Protein 7RFQ (pdb70)

Structure (mmCIF, N/CA/C/O backbone):
data_7RFQ
#
_entry.id   7RFQ
#
_cell.length_a   94.670
_cell.length_b   64.550
_cell.length_c   42.630
_cell.angle_alpha   90.000
_cell.angle_beta   113.260
_cell.angle_gamma   90.000
#
_symmetry.space_group_name_H-M   'C 1 2 1'
#
loop_
_entity.id
_entity.type
_entity.pdbx_description
1 polymer 'BETA CELL EXPANSION FACTOR A (BEFA)'
2 non-polymer 'CITRIC ACID'
3 water water
#
loop_
_atom_site.group_PDB
_atom_site.id
_atom_site.type_symbol
_atom_site.label_atom_id
_atom_site.label_alt_id
_atom_site.label_comp_id
_atom_site.label_asym_id
_atom_site.label_entity_id
_atom_site.label_seq_id
_atom_site.pdbx_PDB_ins_code
_atom_site.Cartn_x
_atom_site.Cartn_y
_atom_site.Cartn_z
_atom_site.occupancy
_atom_site.B_iso_or_equiv
_atom_site.auth_seq_id
_atom_site.auth_comp_id
_atom_site.auth_asym_id
_atom_site.auth_atom_id
_atom_site.pdbx_PDB_model_num
ATOM 1 N N . ALA A 1 37 ? 14.729 -36.826 -10.138 1.00 47.10 36 ALA A N 1
ATOM 2 C CA . ALA A 1 37 ? 15.770 -35.939 -10.583 1.00 47.27 36 ALA A CA 1
ATOM 3 C C . ALA A 1 37 ? 15.135 -34.655 -11.111 1.00 47.38 36 ALA A C 1
ATOM 4 O O . ALA A 1 37 ? 14.055 -34.346 -10.748 1.00 47.39 36 ALA A O 1
ATOM 9 N N . VAL A 1 38 ? 15.846 -33.922 -11.962 1.00 46.64 37 VAL A N 1
ATOM 10 C CA . VAL A 1 38 ? 15.387 -32.625 -12.407 1.00 45.85 37 VAL A CA 1
ATOM 11 C C . VAL A 1 38 ? 14.154 -32.677 -13.265 1.00 45.82 37 VAL A C 1
ATOM 12 O O . VAL A 1 38 ? 13.325 -31.836 -13.107 1.00 45.56 37 VAL A O 1
ATOM 25 N N . SER A 1 39 ? 14.041 -33.666 -14.141 1.00 45.28 38 SER A N 1
ATOM 26 C CA . SER A 1 39 ? 12.869 -33.831 -14.980 1.00 44.15 38 SER A CA 1
ATOM 27 C C . SER A 1 39 ? 11.625 -33.895 -14.109 1.00 42.39 38 SER A C 1
ATOM 28 O O . SER A 1 39 ? 10.680 -33.229 -14.383 1.00 41.89 38 SER A O 1
ATOM 36 N N . GLU A 1 40 ? 11.677 -34.708 -13.053 1.00 40.09 39 GLU A N 1
ATOM 37 C CA . GLU A 1 40 ? 10.593 -34.908 -12.098 1.00 38.59 39 GLU A CA 1
ATOM 38 C C . GLU A 1 40 ? 10.313 -33.748 -11.195 1.00 33.65 39 GLU A C 1
ATOM 39 O O . GLU A 1 40 ? 9.200 -33.438 -10.975 1.00 31.79 39 GLU A O 1
ATOM 51 N N . THR A 1 41 ? 11.343 -33.116 -10.639 1.00 30.32 40 THR A N 1
ATOM 52 C CA . THR A 1 41 ? 11.132 -31.972 -9.782 1.00 27.77 40 THR A CA 1
ATOM 53 C C . THR A 1 41 ? 10.610 -30.798 -10.631 1.00 24.82 40 THR A C 1
ATOM 54 O O . THR A 1 41 ? 9.854 -30.069 -10.162 1.00 24.20 40 THR A O 1
ATOM 65 N N . SER A 1 42 ? 11.078 -30.732 -11.857 1.00 23.00 41 SER A N 1
ATOM 66 C CA . SER A 1 42 ? 10.641 -29.665 -12.747 1.00 21.50 41 SER A CA 1
ATOM 67 C C . SER A 1 42 ? 9.136 -29.770 -12.942 1.00 20.41 41 SER A C 1
ATOM 68 O O . SER A 1 42 ? 8.414 -28.779 -12.840 1.00 19.06 41 SER A O 1
ATOM 76 N N . LYS A 1 43 ? 8.668 -30.983 -13.220 1.00 22.69 42 LYS A N 1
ATOM 77 C CA . LYS A 1 43 ? 7.246 -31.225 -13.415 1.00 24.41 42 LYS A CA 1
ATOM 78 C C . LYS A 1 43 ? 6.512 -30.891 -12.124 1.00 23.48 42 LYS A C 1
ATOM 79 O O . LYS A 1 43 ? 5.356 -30.468 -12.142 1.00 26.34 42 LYS A O 1
ATOM 86 N N . GLU A 1 44 ? 7.199 -31.083 -11.002 1.00 24.59 43 GLU A N 1
ATOM 87 C CA . GLU A 1 44 ? 6.628 -30.795 -9.694 1.00 24.45 43 GLU A CA 1
ATOM 88 C C . GLU A 1 44 ? 6.453 -29.290 -9.544 1.00 22.81 43 GLU A C 1
ATOM 89 O O . GLU A 1 44 ? 5.449 -28.821 -9.009 1.00 25.06 43 GLU A O 1
ATOM 101 N N . VAL A 1 45 ? 7.438 -28.537 -10.025 1.00 18.44 44 VAL A N 1
ATOM 102 C CA . VAL A 1 45 ? 7.388 -27.080 -9.955 1.00 15.89 44 VAL A CA 1
ATOM 103 C C . VAL A 1 45 ? 6.151 -26.542 -10.668 1.00 16.54 44 VAL A C 1
ATOM 104 O O . VAL A 1 45 ? 5.417 -25.717 -10.131 1.00 19.57 44 VAL A O 1
ATOM 117 N N . TRP A 1 46 ? 5.907 -27.005 -11.878 1.00 15.27 45 TRP A N 1
ATOM 118 C CA . TRP A 1 46 ? 4.742 -26.528 -12.615 1.00 16.86 45 TRP A CA 1
ATOM 119 C C . TRP A 1 46 ? 3.470 -26.950 -11.916 1.00 20.93 45 TRP A C 1
ATOM 120 O O . TRP A 1 46 ? 2.550 -26.141 -11.766 1.00 22.86 45 TRP A O 1
ATOM 141 N N . GLN A 1 47 ? 3.437 -28.217 -11.491 1.00 23.11 46 GLN A N 1
ATOM 142 C CA . GLN A 1 47 ? 2.230 -28.832 -10.937 1.00 26.43 46 GLN A CA 1
ATOM 143 C C . GLN A 1 47 ? 1.927 -28.231 -9.589 1.00 27.24 46 GLN A C 1
ATOM 144 O O . GLN A 1 47 ? 0.770 -27.901 -9.298 1.00 29.63 46 GLN A O 1
ATOM 151 N N A ASP A 1 48 ? 2.951 -28.079 -8.754 0.50 28.32 47 ASP A N 1
ATOM 152 N N B ASP A 1 48 ? 2.949 -28.107 -8.747 0.50 28.15 47 ASP A N 1
ATOM 153 C CA A ASP A 1 48 ? 2.728 -27.604 -7.392 0.50 29.84 47 ASP A CA 1
ATOM 154 C CA B ASP A 1 48 ? 2.731 -27.579 -7.407 0.50 29.29 47 ASP A CA 1
ATOM 155 C C A ASP A 1 48 ? 2.583 -26.081 -7.327 0.50 29.37 47 ASP A C 1
ATOM 156 C C B ASP A 1 48 ? 2.425 -26.094 -7.466 0.50 28.48 47 ASP A C 1
ATOM 157 O O A ASP A 1 48 ? 1.909 -25.566 -6.438 0.50 30.63 47 ASP A O 1
ATOM 158 O O B ASP A 1 48 ? 1.497 -25.622 -6.811 0.50 27.77 47 ASP A O 1
ATOM 175 N N . VAL A 1 49 ? 3.129 -25.408 -8.331 1.00 26.83 48 VAL A N 1
ATOM 176 C CA . VAL A 1 49 ? 3.001 -23.971 -8.294 1.00 28.27 48 VAL A CA 1
ATOM 177 C C . VAL A 1 49 ? 1.615 -23.596 -8.792 1.00 31.80 48 VAL A C 1
ATOM 178 O O . VAL A 1 49 ? 0.997 -22.710 -8.308 1.00 33.59 48 VAL A O 1
ATOM 192 N N . SER A 1 50 ? 1.138 -24.383 -9.748 1.00 32.59 49 SER A N 1
ATOM 193 C CA . SER A 1 50 ? -0.205 -24.278 -10.340 1.00 33.60 49 SER A CA 1
ATOM 194 C C . SER A 1 50 ? -1.346 -24.787 -9.397 1.00 32.30 49 SER A C 1
ATOM 195 O O . SER A 1 50 ? -2.345 -24.098 -9.222 1.00 34.43 49 SER A O 1
ATOM 203 N N A ASP A 1 51 ? -1.124 -25.913 -8.694 0.50 29.60 50 ASP A N 1
ATOM 204 N N B ASP A 1 51 ? -1.194 -26.006 -8.894 0.50 31.57 50 ASP A N 1
ATOM 205 C CA A ASP A 1 51 ? -2.216 -26.683 -8.072 0.50 26.73 50 ASP A CA 1
ATOM 206 C CA B ASP A 1 51 ? -2.132 -26.626 -7.978 0.50 30.51 50 ASP A CA 1
ATOM 207 C C A ASP A 1 51 ? -2.136 -26.974 -6.547 0.50 23.11 50 ASP A C 1
ATOM 208 C C B ASP A 1 51 ? -1.621 -26.369 -6.565 0.50 29.44 50 ASP A C 1
ATOM 209 O O A ASP A 1 51 ? -3.157 -27.282 -5.913 0.50 21.88 50 ASP A O 1
ATOM 210 O O B ASP A 1 51 ? -1.561 -25.222 -6.135 0.50 29.00 50 ASP A O 1
ATOM 227 N N A PHE A 1 52 ? -0.946 -26.899 -5.950 0.50 23.17 51 PHE A N 1
ATOM 228 N N B PHE A 1 52 ? -1.211 -27.429 -5.867 0.50 28.74 51 PHE A N 1
ATOM 229 C CA A PHE A 1 52 ? -0.779 -27.306 -4.547 0.50 23.96 51 PHE A CA 1
ATOM 230 C CA B PHE A 1 52 ? -0.811 -27.351 -4.462 0.50 28.18 51 PHE A CA 1
ATOM 231 C C A PHE A 1 52 ? -1.657 -26.488 -3.597 0.50 25.27 51 PHE A C 1
ATOM 232 C C B PHE A 1 52 ? -1.774 -26.513 -3.633 0.50 27.33 51 PHE A C 1
ATOM 233 O O A PHE A 1 52 ? -2.139 -26.993 -2.582 0.50 24.36 51 PHE A O 1
ATOM 234 O O B PHE A 1 52 ? -2.417 -27.023 -2.717 0.50 26.67 51 PHE A O 1
ATOM 241 N N . SER A 1 53 ? -1.888 -25.263 -3.932 1.00 26.87 52 SER A N 1
ATOM 242 C CA . SER A 1 53 ? -2.735 -24.308 -3.229 1.00 28.23 52 SER A CA 1
ATOM 243 C C . SER A 1 53 ? -4.187 -24.774 -3.226 1.00 24.10 52 SER A C 1
ATOM 244 O O . SER A 1 53 ? -4.844 -24.784 -2.185 1.00 23.66 52 SER A O 1
ATOM 253 N N . LYS A 1 54 ? -4.682 -25.159 -4.398 1.00 23.19 53 LYS A N 1
ATOM 254 C CA A LYS A 1 54 ? -6.070 -25.590 -4.514 0.60 22.33 53 LYS A CA 1
ATOM 255 C CA B LYS A 1 54 ? -6.065 -25.609 -4.533 0.40 21.88 53 LYS A CA 1
ATOM 256 C C . LYS A 1 54 ? -6.263 -26.882 -3.736 1.00 20.26 53 LYS A C 1
ATOM 257 O O . LYS A 1 54 ? -7.305 -27.081 -3.105 1.00 19.13 53 LYS A O 1
ATOM 270 N N . LYS A 1 55 ? -5.258 -27.753 -3.767 1.00 19.88 54 LYS A N 1
ATOM 271 C CA . LYS A 1 55 ? -5.340 -29.032 -3.071 1.00 21.08 54 LYS A CA 1
ATOM 272 C C . LYS A 1 55 ? -5.308 -28.798 -1.564 1.00 20.54 54 LYS A C 1
ATOM 273 O O . LYS A 1 55 ? -6.014 -29.466 -0.815 1.00 20.75 54 LYS A O 1
ATOM 277 N N . SER A 1 56 ? -4.492 -27.847 -1.121 1.00 18.73 55 SER A N 1
ATOM 278 C CA . SER A 1 56 ? -4.425 -27.523 0.304 1.00 19.33 55 SER A CA 1
ATOM 279 C C . SER A 1 56 ? -5.766 -26.965 0.779 1.00 16.30 55 SER A C 1
ATOM 280 O O . SER A 1 56 ? -6.280 -27.384 1.812 1.00 17.33 55 SER A O 1
ATOM 288 N N . TRP A 1 57 ? -6.350 -26.035 0.030 1.00 14.14 56 TRP A N 1
ATOM 289 C CA . TRP A 1 57 ? -7.660 -25.525 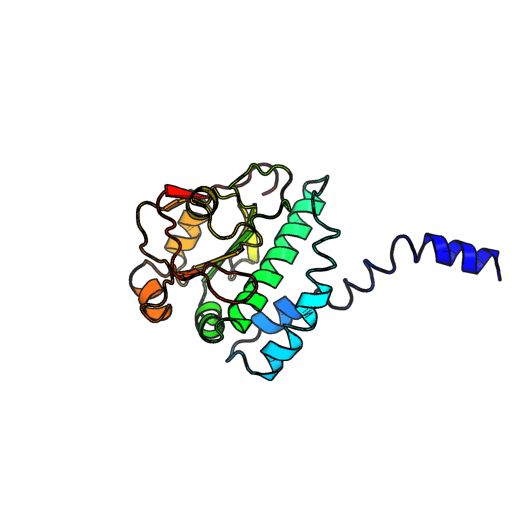0.406 1.00 12.49 56 TRP A CA 1
ATOM 290 C C . TRP A 1 57 ? -8.699 -26.641 0.417 1.00 10.59 56 TRP A C 1
ATOM 291 O O . TRP A 1 57 ? -9.508 -26.714 1.327 1.00 10.94 56 TRP A O 1
ATOM 312 N N . ALA A 1 58 ? -8.674 -27.518 -0.577 1.00 11.31 57 ALA A N 1
ATOM 313 C CA . ALA A 1 58 ? -9.636 -28.603 -0.665 1.00 12.03 57 ALA A CA 1
ATOM 314 C C . ALA A 1 58 ? -9.548 -29.545 0.528 1.00 11.70 57 ALA A C 1
ATOM 315 O O . ALA A 1 58 ? -10.530 -30.180 0.893 1.00 14.19 57 ALA A O 1
ATOM 322 N N . SER A 1 59 ? -8.400 -29.614 1.174 1.00 11.70 58 SER A N 1
ATOM 323 C CA A SER A 1 59 ? -8.288 -30.488 2.331 0.50 12.61 58 SER A CA 1
ATOM 324 C CA B SER A 1 59 ? -8.229 -30.447 2.361 0.50 12.52 58 SER A CA 1
ATOM 325 C C . SER A 1 59 ? -9.029 -29.935 3.555 1.00 11.19 58 SER A C 1
ATOM 326 O O . SER A 1 59 ? -9.337 -30.693 4.467 1.00 13.23 58 SER A O 1
ATOM 341 N N . ILE A 1 60 ? -9.320 -28.633 3.588 1.00 10.15 59 ILE A N 1
ATOM 342 C CA . ILE A 1 60 ? -10.013 -28.035 4.736 1.00 10.91 59 ILE A CA 1
ATOM 343 C C . ILE A 1 60 ? -11.284 -27.269 4.364 1.00 9.19 59 ILE A C 1
ATOM 344 O O . ILE A 1 60 ? -11.958 -26.751 5.249 1.00 10.66 59 ILE A O 1
ATOM 360 N N . SER A 1 61 ? -11.623 -27.201 3.085 1.00 8.56 60 SER A N 1
ATOM 361 C CA . SER A 1 61 ? -12.739 -26.365 2.653 1.00 9.15 60 SER A CA 1
ATOM 362 C C . SER A 1 61 ? -14.073 -26.773 3.279 1.00 9.89 60 SER A C 1
ATOM 363 O O . SER A 1 61 ? -14.931 -25.924 3.468 1.00 12.94 60 SER A O 1
ATOM 371 N N . ALA A 1 62 ? -14.232 -28.056 3.612 1.00 9.49 61 ALA A N 1
ATOM 372 C CA . ALA A 1 62 ? -15.467 -28.590 4.199 1.00 10.24 61 ALA A CA 1
ATOM 373 C C . ALA A 1 62 ? -15.698 -28.176 5.637 1.00 9.17 61 ALA A C 1
ATOM 374 O O . ALA A 1 62 ? -16.797 -28.380 6.146 1.00 9.32 61 ALA A O 1
ATOM 381 N N . TRP A 1 63 ? -14.684 -27.649 6.319 1.00 9.01 62 TRP A N 1
ATOM 382 C CA . TRP A 1 63 ? -14.797 -27.506 7.765 1.00 8.91 62 TRP A CA 1
ATOM 383 C C . TRP A 1 63 ? -16.015 -26.675 8.179 1.00 8.25 62 TRP A C 1
ATOM 384 O O . TRP A 1 63 ? -16.746 -27.050 9.093 1.00 8.40 62 TRP A O 1
ATOM 405 N N . GLY A 1 64 ? -16.225 -25.543 7.523 1.00 8.52 63 GLY A N 1
ATOM 406 C CA . GLY A 1 64 ? -17.299 -24.658 7.926 1.00 8.71 63 GLY A CA 1
ATOM 407 C C . GLY A 1 64 ? -18.653 -25.355 7.870 1.00 8.37 63 GLY A C 1
ATOM 408 O O . GLY A 1 64 ? -19.406 -25.357 8.856 1.00 9.29 63 GLY A O 1
ATOM 412 N N . GLU A 1 65 ? -18.958 -25.958 6.723 1.00 8.41 64 GLU A N 1
ATOM 413 C CA . GLU A 1 65 ? -20.216 -26.681 6.547 1.00 9.21 64 GLU A CA 1
ATOM 414 C C . GLU A 1 65 ? -20.352 -27.818 7.550 1.00 9.59 64 GLU A C 1
ATOM 415 O O . GLU A 1 65 ? -21.418 -28.015 8.151 1.00 11.41 64 GLU A O 1
ATOM 427 N N . GLU A 1 66 ? -19.284 -28.585 7.733 1.00 9.16 65 GLU A N 1
ATOM 428 C CA . GLU A 1 66 ? -19.337 -29.696 8.667 1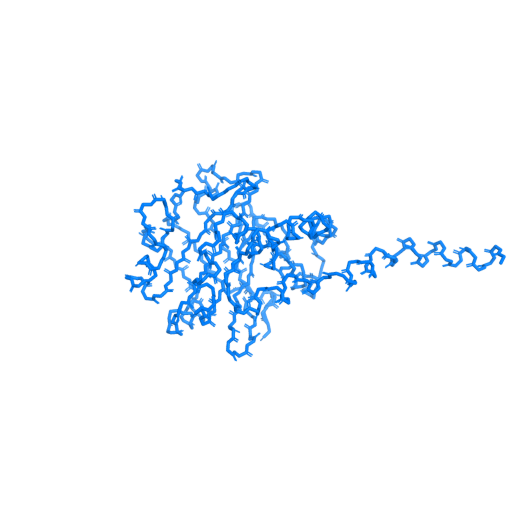.00 11.13 65 GLU A CA 1
ATOM 429 C C . GLU A 1 66 ? -19.640 -29.176 10.064 1.00 10.54 65 GLU A C 1
ATOM 430 O O . GLU A 1 66 ? -20.396 -29.778 10.814 1.00 13.87 65 GLU A O 1
ATOM 442 N N . ALA A 1 67 ? -19.064 -28.039 10.425 1.00 9.46 66 ALA A N 1
ATOM 443 C CA . ALA A 1 67 ? -19.256 -27.471 11.750 1.00 10.41 66 ALA A CA 1
ATOM 444 C C . ALA A 1 67 ? -20.674 -26.932 11.921 1.00 10.24 66 ALA A C 1
ATOM 445 O O . ALA A 1 67 ? -21.330 -27.203 12.928 1.00 13.05 66 ALA A O 1
ATOM 452 N N . PHE A 1 68 ? -21.170 -26.167 10.983 1.0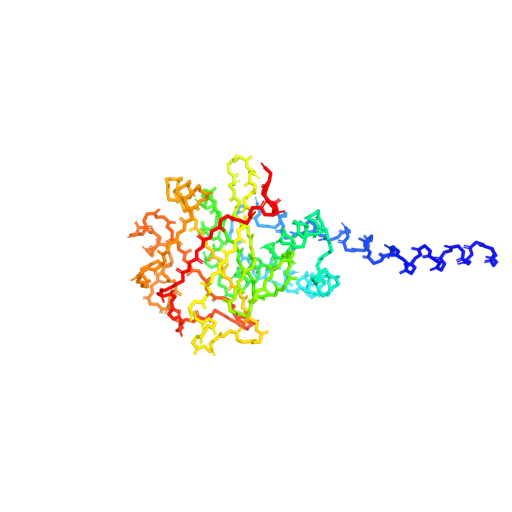0 9.97 67 PHE A N 1
ATOM 453 C CA . PHE A 1 68 ? -22.471 -25.533 11.178 1.00 10.84 67 PHE A CA 1
ATOM 454 C C . PHE A 1 68 ? -23.667 -26.392 10.920 1.00 9.93 67 PHE A C 1
ATOM 455 O O . PHE A 1 68 ? -24.725 -26.090 11.355 1.00 11.45 67 PHE A O 1
ATOM 472 N N . ASN A 1 69 ? -23.449 -27.489 10.252 1.00 10.73 68 ASN A N 1
ATOM 473 C CA . ASN A 1 69 ? -24.510 -28.487 10.039 1.00 12.64 68 ASN A CA 1
ATOM 474 C C . ASN A 1 69 ? -24.662 -29.487 11.197 1.00 14.08 68 ASN A C 1
ATOM 475 O O . ASN A 1 69 ? -25.500 -30.314 11.158 1.00 16.77 68 ASN A O 1
ATOM 486 N N . THR A 1 70 ? -23.854 -29.371 12.212 1.00 13.17 69 THR A N 1
ATOM 487 C CA . THR A 1 70 ? -23.937 -30.136 13.430 1.00 15.19 69 THR A CA 1
ATOM 488 C C . THR A 1 70 ? -24.716 -29.239 14.421 1.00 14.41 69 THR A C 1
ATOM 489 O O . THR A 1 70 ? -24.230 -28.222 14.844 1.00 13.50 69 THR A O 1
ATOM 500 N N . ALA A 1 71 ? -25.917 -29.655 14.780 1.00 16.12 70 ALA A N 1
ATOM 501 C CA . ALA A 1 71 ? -26.754 -28.883 15.703 1.00 15.40 70 ALA A CA 1
ATOM 502 C C . ALA A 1 71 ? -26.071 -28.704 17.060 1.00 15.35 70 ALA A C 1
ATOM 503 O O . ALA A 1 71 ? -25.319 -29.576 17.521 1.00 17.18 70 ALA A O 1
ATOM 510 N N . GLY A 1 72 ? -26.354 -27.582 17.713 1.00 14.68 71 GLY A N 1
ATOM 511 C CA . GLY A 1 72 ? -25.888 -27.352 19.073 1.00 13.86 71 GLY A CA 1
ATOM 512 C C . GLY A 1 72 ? -25.177 -26.020 19.257 1.00 13.35 71 GLY A C 1
ATOM 513 O O . GLY A 1 72 ? -24.900 -25.289 18.319 1.00 12.53 71 GLY A O 1
ATOM 517 N N . VAL A 1 73 ? -24.843 -25.723 20.501 1.00 13.05 72 VAL A N 1
ATOM 518 C CA . VAL A 1 73 ? -24.193 -24.471 20.878 1.00 13.02 72 VAL A CA 1
ATOM 519 C C . VAL A 1 73 ? -22.847 -24.314 20.178 1.00 11.31 72 VAL A C 1
ATOM 520 O O . VAL A 1 73 ? -22.118 -25.283 19.978 1.00 13.23 72 VAL A O 1
ATOM 533 N N . TRP A 1 74 ? -22.547 -23.081 19.801 1.00 10.00 73 TRP A N 1
ATOM 534 C CA . TRP A 1 74 ? -21.258 -22.724 19.228 1.00 9.32 73 TRP A CA 1
ATOM 535 C C . TRP A 1 74 ? -20.292 -22.432 20.367 1.00 9.77 73 TRP A C 1
ATOM 536 O O . TRP A 1 74 ? -20.362 -21.382 20.988 1.00 12.12 73 TRP A O 1
ATOM 557 N N . THR A 1 75 ? -19.422 -23.391 20.648 1.00 10.15 74 THR A N 1
ATOM 558 C CA . THR A 1 75 ? -18.578 -23.354 21.831 1.00 11.55 74 THR A CA 1
ATOM 559 C C . THR A 1 75 ? -17.289 -22.554 21.604 1.00 10.30 74 THR A C 1
ATOM 560 O O . THR A 1 75 ? -16.942 -22.226 20.477 1.00 10.09 74 THR A O 1
ATOM 571 N N . ASP A 1 76 ? -16.560 -22.286 22.677 1.00 11.08 75 ASP A N 1
ATOM 572 C CA . ASP A 1 76 ? -15.276 -21.614 22.568 1.00 11.64 75 ASP A CA 1
ATOM 573 C C . ASP A 1 76 ? -14.330 -22.361 21.637 1.00 9.97 75 ASP A C 1
ATOM 574 O O . ASP A 1 76 ? -13.555 -21.742 20.920 1.00 10.35 75 ASP A O 1
ATOM 583 N N . LYS A 1 77 ? -14.361 -23.690 21.674 1.00 9.50 76 LYS A N 1
ATOM 584 C CA . LYS A 1 77 ? -13.495 -24.483 20.813 1.00 10.25 76 LYS A CA 1
ATOM 585 C C . LYS A 1 77 ? -13.866 -24.290 19.351 1.00 9.01 76 LYS A C 1
ATOM 586 O O . LYS A 1 77 ? -12.999 -24.170 18.491 1.00 9.85 76 LYS A O 1
ATOM 605 N N . SER A 1 78 ? -15.156 -24.258 19.059 1.00 8.44 77 SER A N 1
ATOM 606 C CA . SER A 1 78 ? -15.591 -24.005 17.689 1.00 9.09 77 SER A CA 1
ATOM 607 C C . SER A 1 78 ? -15.206 -22.621 17.210 1.00 7.92 77 SER A C 1
ATOM 608 O O . SER A 1 78 ? -14.789 -22.449 16.058 1.00 8.09 77 SER A O 1
ATOM 616 N N . ILE A 1 79 ? -15.296 -21.633 18.093 1.00 7.45 78 ILE A N 1
ATOM 617 C CA . ILE A 1 79 ? -14.884 -20.282 17.765 1.00 7.92 78 ILE A CA 1
ATOM 618 C C . ILE A 1 79 ? -13.399 -20.271 17.419 1.00 8.11 78 ILE A C 1
ATOM 619 O O . ILE A 1 79 ? -12.998 -19.683 16.427 1.00 8.22 78 ILE A O 1
ATOM 635 N N . ALA A 1 80 ? -12.568 -20.897 18.254 1.00 7.83 79 ALA A N 1
ATOM 636 C CA . ALA A 1 80 ? -11.134 -20.862 18.022 1.00 8.01 79 ALA A CA 1
ATOM 637 C C . ALA A 1 80 ? -10.779 -21.562 16.721 1.00 7.48 79 ALA A C 1
ATOM 638 O O . ALA A 1 80 ? -9.973 -21.073 15.935 1.00 8.10 79 ALA A O 1
ATOM 645 N N . THR A 1 81 ? -11.377 -22.721 16.483 1.00 8.00 80 THR A N 1
ATOM 646 C CA . THR A 1 81 ? -11.088 -23.443 15.246 1.00 7.94 80 THR A CA 1
ATOM 647 C C . THR A 1 81 ? -11.614 -22.673 14.040 1.00 7.48 80 THR A C 1
ATOM 648 O O . THR A 1 81 ? -10.978 -22.628 12.996 1.00 7.90 80 THR A O 1
ATOM 659 N N . GLY A 1 82 ? -12.779 -22.057 14.209 1.00 6.95 81 GLY A N 1
ATOM 660 C CA . GLY A 1 82 ? -13.344 -21.235 13.170 1.00 6.98 81 GLY A CA 1
ATOM 661 C C . GLY A 1 82 ? -12.476 -20.051 12.795 1.00 7.49 81 GLY A C 1
ATOM 662 O O . GLY A 1 82 ? -12.347 -19.730 11.611 1.00 7.92 81 GLY A O 1
ATOM 666 N N . LYS A 1 83 ? -11.875 -19.391 13.781 1.00 7.93 82 LYS A N 1
ATOM 667 C CA A LYS A 1 83 ? -10.958 -18.305 13.488 0.60 9.14 82 LYS A CA 1
ATOM 668 C CA B LYS A 1 83 ? -10.956 -18.300 13.495 0.40 8.81 82 LYS A CA 1
ATOM 669 C C . LYS A 1 83 ? -9.754 -18.788 12.700 1.00 8.50 82 LYS A C 1
ATOM 670 O O . LYS A 1 83 ? -9.307 -18.118 11.774 1.00 10.59 82 LYS A O 1
ATOM 707 N N . GLU A 1 84 ? -9.226 -19.948 13.064 1.00 8.43 83 GLU A N 1
ATOM 708 C CA . GLU A 1 84 ? -8.092 -20.507 12.330 1.00 8.36 83 GLU A CA 1
ATOM 709 C C . GLU A 1 84 ? -8.502 -20.828 10.885 1.00 8.58 83 GLU A C 1
ATOM 710 O O . GLU A 1 84 ? -7.773 -20.546 9.939 1.00 9.95 83 GLU A O 1
ATOM 722 N N . TRP A 1 85 ? -9.679 -21.423 10.709 1.00 7.95 84 TRP A N 1
ATOM 723 C CA . TRP A 1 85 ? -10.190 -21.781 9.385 1.00 7.66 84 TRP A CA 1
ATOM 724 C C . TRP A 1 85 ? -10.395 -20.514 8.555 1.00 8.26 84 TRP A C 1
ATOM 725 O O . TRP A 1 85 ? -10.054 -20.485 7.382 1.00 10.07 84 TRP A O 1
ATOM 746 N N . LEU A 1 86 ? -10.930 -19.471 9.174 1.00 8.88 85 LEU A N 1
ATOM 747 C CA . LEU A 1 86 ? -11.156 -18.214 8.451 1.00 9.54 85 LEU A CA 1
ATOM 748 C C . LEU A 1 86 ? -9.870 -17.597 7.925 1.00 11.28 85 LEU A C 1
ATOM 749 O O . LEU A 1 86 ? -9.893 -16.956 6.877 1.00 11.62 85 LEU A O 1
ATOM 765 N N . LYS A 1 87 ? -8.771 -17.761 8.651 1.00 13.16 86 LYS A N 1
ATOM 766 C CA . LYS A 1 87 ? -7.490 -17.279 8.131 1.00 15.08 86 LYS A CA 1
ATOM 767 C C . LYS A 1 87 ? -7.205 -17.854 6.764 1.00 14.69 86 LYS A C 1
ATOM 768 O O . LYS A 1 87 ? -6.810 -17.150 5.835 1.00 15.71 86 LYS A O 1
ATOM 787 N N . ALA A 1 88 ? -7.368 -19.160 6.657 1.00 12.71 87 ALA A N 1
ATOM 788 C CA . ALA A 1 88 ? -7.111 -19.850 5.412 1.00 12.24 87 ALA A CA 1
ATOM 789 C C . ALA A 1 88 ? -8.179 -19.507 4.384 1.00 10.45 87 ALA A C 1
ATOM 790 O O . ALA A 1 88 ? -7.872 -19.290 3.197 1.00 11.64 87 ALA A O 1
ATOM 797 N N . ALA A 1 89 ? -9.438 -19.461 4.811 1.00 9.73 88 ALA A N 1
ATOM 798 C CA . ALA A 1 89 ? -10.526 -19.227 3.872 1.00 8.35 88 ALA A CA 1
ATOM 799 C C . ALA A 1 89 ? -10.417 -17.846 3.241 1.00 9.34 88 ALA A C 1
ATOM 800 O O . ALA A 1 89 ? -10.710 -17.665 2.059 1.00 9.93 88 ALA A O 1
ATOM 807 N N . ASP A 1 90 ? -10.021 -16.854 4.022 1.00 10.32 89 ASP A N 1
ATOM 808 C CA A ASP A 1 90 ? -9.945 -15.515 3.470 0.70 12.64 89 ASP A CA 1
ATOM 809 C CA B ASP A 1 90 ? -9.917 -15.492 3.522 0.30 12.24 89 ASP A CA 1
ATOM 810 C C . ASP A 1 90 ? -8.764 -15.375 2.516 1.00 12.27 89 ASP A C 1
ATOM 811 O O . ASP A 1 90 ? -8.839 -14.621 1.554 1.00 13.05 89 ASP A O 1
ATOM 828 N N . LYS A 1 91 ? -7.691 -16.131 2.731 1.00 12.32 90 LYS A N 1
ATOM 829 C CA . LYS A 1 91 ? -6.615 -16.163 1.747 1.00 13.22 90 LYS A CA 1
ATOM 830 C C . LYS A 1 91 ? -7.123 -16.775 0.438 1.00 12.42 90 LYS A C 1
ATOM 831 O O . LYS A 1 91 ? -6.829 -16.282 -0.641 1.00 12.99 90 LYS A O 1
ATOM 850 N N . GLU A 1 92 ? -7.891 -17.855 0.532 1.00 10.96 91 GLU A N 1
ATOM 851 C CA . GLU A 1 92 ? -8.464 -18.470 -0.645 1.00 11.08 91 GLU A CA 1
ATOM 852 C C . GLU A 1 92 ? -9.438 -17.520 -1.344 1.00 10.06 91 GLU A C 1
ATOM 853 O O . GLU A 1 92 ? -9.432 -17.418 -2.570 1.00 11.03 91 GLU A O 1
ATOM 865 N N . LEU A 1 93 ? -10.285 -16.832 -0.585 1.00 9.94 92 LEU A N 1
ATOM 866 C CA . LEU A 1 93 ? -11.211 -15.884 -1.194 1.00 9.94 92 LEU A CA 1
ATOM 867 C C . LEU A 1 93 ? -10.491 -14.779 -1.924 1.00 10.67 92 LEU A C 1
ATOM 868 O O . LEU A 1 93 ? -10.971 -14.315 -2.945 1.00 11.34 92 LEU A O 1
ATOM 884 N N . ASN A 1 94 ? -9.326 -14.360 -1.439 1.00 11.27 93 ASN A N 1
ATOM 885 C CA A ASN A 1 94 ? -8.539 -13.355 -2.151 0.50 13.80 93 ASN A CA 1
ATOM 886 C CA B ASN A 1 94 ? -8.563 -13.348 -2.148 0.50 14.26 93 ASN A CA 1
ATOM 887 C C . ASN A 1 94 ? -8.193 -13.846 -3.544 1.00 14.54 93 ASN A C 1
ATOM 888 O O . ASN A 1 94 ? -8.198 -13.080 -4.511 1.00 16.72 93 ASN A O 1
ATOM 909 N N . GLU A 1 95 ? -7.906 -15.132 -3.666 1.00 13.43 94 GLU A N 1
ATOM 910 C CA . GLU A 1 95 ? -7.582 -15.705 -4.962 1.00 15.66 94 GLU A CA 1
ATOM 911 C C . GLU A 1 95 ? -8.814 -15.886 -5.857 1.00 14.52 94 GLU A C 1
ATOM 912 O O . GLU A 1 95 ? -8.691 -15.952 -7.080 1.00 17.97 94 GLU A O 1
ATOM 924 N N A MET A 1 96 ? -9.984 -15.986 -5.230 0.50 13.48 95 MET A N 1
ATOM 925 N N B MET A 1 96 ? -9.987 -15.970 -5.288 0.50 12.80 95 MET A N 1
ATOM 926 C CA A MET A 1 96 ? -11.247 -16.204 -5.936 0.50 13.21 95 MET A CA 1
ATOM 927 C CA B MET A 1 96 ? -11.235 -16.157 -5.998 0.50 11.60 95 MET A CA 1
ATOM 928 C C A MET A 1 96 ? -11.888 -14.900 -6.419 0.50 13.29 95 MET A C 1
ATOM 929 C C B MET A 1 96 ? -11.921 -14.856 -6.429 0.50 10.89 95 MET A C 1
ATOM 930 O O A MET A 1 96 ? -12.846 -14.938 -7.193 0.50 14.87 95 MET A O 1
ATOM 931 O O B MET A 1 96 ? -12.906 -14.898 -7.107 0.50 11.57 95 MET A O 1
ATOM 952 N N A LEU A 1 97 ? -11.385 -13.756 -5.961 0.50 12.68 96 LEU A N 1
ATOM 953 N N B LEU A 1 97 ? -11.382 -13.732 -5.993 0.50 11.45 96 LEU A N 1
ATOM 954 C CA A LEU A 1 97 ? -11.954 -12.467 -6.357 0.50 12.06 96 LEU A CA 1
ATOM 955 C CA B LEU A 1 97 ? -11.922 -12.426 -6.331 0.50 11.63 96 LEU A CA 1
ATOM 956 C C A LEU A 1 97 ? -11.973 -12.344 -7.868 0.50 12.04 96 LEU A C 1
ATOM 957 C C B LEU A 1 97 ? -11.929 -12.266 -7.846 0.50 11.65 96 LEU A C 1
ATOM 958 O O A LEU A 1 97 ? -11.092 -12.865 -8.556 0.50 13.39 96 LEU A O 1
ATOM 959 O O B LEU A 1 97 ? -10.992 -12.699 -8.521 0.50 12.51 96 LEU A O 1
ATOM 990 N N . ASN A 1 98 ? -12.955 -11.633 -8.358 1.00 11.49 97 ASN A N 1
ATOM 991 C CA . ASN A 1 98 ? -13.082 -11.319 -9.778 1.00 11.66 97 ASN A CA 1
ATOM 992 C C . ASN A 1 98 ? -13.120 -12.593 -10.644 1.00 11.54 97 ASN A C 1
ATOM 993 O O . ASN A 1 98 ? -12.323 -12.784 -11.561 1.00 13.33 97 ASN A O 1
ATOM 1005 N N . PRO A 1 99 ? -14.048 -13.478 -10.393 1.00 10.78 98 PRO A N 1
ATOM 1006 C CA . PRO A 1 99 ? -14.178 -14.683 -11.219 1.00 10.44 98 PRO A CA 1
ATOM 1007 C C . PRO A 1 99 ? -14.456 -14.367 -12.680 1.00 11.77 98 PRO A C 1
ATOM 1008 O O . PRO A 1 99 ? -15.077 -13.362 -12.985 1.00 12.28 98 PRO A O 1
ATOM 1019 N N . LYS A 1 100 ? -13.996 -15.242 -13.569 1.00 12.51 99 LYS A N 1
ATOM 1020 C CA . LYS A 1 100 ? -14.114 -15.025 -15.004 1.00 13.95 99 LYS A CA 1
ATOM 1021 C C . LYS A 1 100 ? -15.284 -15.760 -15.630 1.00 13.39 99 LYS A C 1
ATOM 1022 O O . LYS A 1 100 ? -15.710 -15.438 -16.748 1.00 14.89 99 LYS A O 1
ATOM 1041 N N . THR A 1 101 ? -15.770 -16.786 -14.946 1.00 13.50 100 THR A N 1
ATOM 1042 C CA . THR A 1 101 ? -16.812 -17.646 -15.480 1.00 13.24 100 THR A CA 1
ATOM 1043 C C . THR A 1 101 ? -17.890 -17.819 -14.413 1.00 12.02 100 THR A C 1
ATOM 1044 O O . THR A 1 101 ? -17.656 -17.622 -13.217 1.00 11.51 100 THR A O 1
ATOM 1055 N N . ALA A 1 102 ? -19.080 -18.184 -14.848 1.00 12.85 101 ALA A N 1
ATOM 1056 C CA . ALA A 1 102 ? -20.195 -18.405 -13.946 1.00 13.38 101 ALA A CA 1
ATOM 1057 C C . ALA A 1 102 ? -19.884 -19.513 -12.956 1.00 12.79 101 ALA A C 1
ATOM 1058 O O . ALA A 1 102 ? -20.226 -19.417 -11.784 1.00 12.54 101 ALA A O 1
ATOM 1065 N N . LYS A 1 103 ? -19.230 -20.568 -13.391 1.00 13.19 102 LYS A N 1
ATOM 1066 C CA . LYS A 1 103 ? -18.838 -21.658 -12.493 1.00 14.32 102 LYS A CA 1
ATOM 1067 C C . LYS A 1 103 ? -17.903 -21.157 -11.395 1.00 12.76 102 LYS A C 1
ATOM 1068 O O . LYS A 1 103 ? -18.084 -21.449 -10.237 1.00 13.08 102 LYS A O 1
ATOM 1087 N N . GLU A 1 104 ? -16.908 -20.362 -11.769 1.00 12.09 103 GLU A N 1
ATOM 1088 C CA . GLU A 1 104 ? -15.971 -19.820 -10.788 1.00 11.24 103 GLU A CA 1
ATOM 1089 C C . GLU A 1 104 ? -16.680 -18.918 -9.772 1.00 10.05 103 GLU A C 1
ATOM 1090 O O . GLU A 1 104 ? -16.354 -18.927 -8.585 1.00 9.93 103 GLU A O 1
ATOM 1102 N N . ALA A 1 105 ? -17.648 -18.143 -10.252 1.00 9.38 104 ALA A N 1
ATOM 1103 C CA . ALA A 1 105 ? -18.402 -17.228 -9.420 1.00 8.57 104 ALA A CA 1
ATOM 1104 C C . ALA A 1 105 ? -19.251 -17.973 -8.381 1.00 8.13 104 ALA A C 1
ATOM 1105 O O . ALA A 1 105 ? -19.284 -17.626 -7.269 1.00 8.15 104 ALA A O 1
ATOM 1112 N N . ARG A 1 106 ? -19.936 -19.019 -8.833 1.00 8.76 105 ARG A N 1
ATOM 1113 C CA . ARG A 1 106 ? -20.781 -19.817 -7.954 1.00 9.47 105 ARG A CA 1
ATOM 1114 C C . ARG A 1 106 ? -19.939 -20.426 -6.841 1.00 9.31 105 ARG A C 1
ATOM 1115 O O . ARG A 1 106 ? -20.366 -20.490 -5.688 1.00 9.73 105 ARG A O 1
ATOM 1136 N N . ILE A 1 107 ? -18.738 -20.870 -7.196 1.00 9.56 106 ILE A N 1
ATOM 1137 C CA . ILE A 1 107 ? -17.829 -21.470 -6.230 1.00 10.40 106 ILE A CA 1
ATOM 1138 C C . ILE A 1 107 ? -17.363 -20.417 -5.232 1.00 8.87 106 ILE A C 1
ATOM 1139 O O . ILE A 1 107 ? -17.317 -20.667 -4.028 1.00 9.07 106 ILE A O 1
ATOM 1155 N N . ALA A 1 108 ? -17.019 -19.238 -5.741 1.00 8.02 107 ALA A N 1
ATOM 1156 C CA . ALA A 1 108 ? -16.561 -18.150 -4.892 1.00 7.74 107 ALA A CA 1
ATOM 1157 C C . ALA A 1 108 ? -17.645 -17.712 -3.918 1.00 7.38 107 ALA A C 1
ATOM 1158 O O . ALA A 1 108 ? -17.391 -17.519 -2.731 1.00 7.45 107 ALA A O 1
ATOM 1165 N N . ILE A 1 109 ? -18.849 -17.520 -4.426 1.00 6.62 108 ILE A N 1
ATOM 1166 C CA . ILE A 1 109 ? -19.952 -17.085 -3.601 1.00 6.45 108 ILE A CA 1
ATOM 1167 C C . ILE A 1 109 ? -20.275 -18.134 -2.523 1.00 6.82 108 ILE A C 1
ATOM 1168 O O . ILE A 1 109 ? -20.533 -17.793 -1.370 1.00 6.85 108 ILE A O 1
ATOM 1184 N N . ASN A 1 110 ? -20.262 -19.404 -2.916 1.00 7.18 109 ASN A N 1
ATOM 1185 C CA . ASN A 1 110 ? -20.546 -20.491 -1.989 1.00 8.23 109 ASN A CA 1
ATOM 1186 C C . ASN A 1 110 ? -19.530 -20.489 -0.856 1.00 8.58 109 ASN A C 1
ATOM 1187 O O . ASN A 1 110 ? -19.883 -20.636 0.314 1.00 9.84 109 ASN A O 1
ATOM 1198 N N . THR A 1 111 ? -18.263 -20.316 -1.218 1.00 7.88 110 THR A N 1
ATOM 1199 C CA . THR A 1 111 ? -17.187 -20.279 -0.244 1.00 8.42 110 THR A CA 1
ATOM 1200 C C . THR A 1 111 ? -17.357 -19.072 0.681 1.00 7.31 110 THR A C 1
ATOM 1201 O O . THR A 1 111 ? -17.229 -19.178 1.918 1.00 8.55 110 THR A O 1
ATOM 1212 N N . MET A 1 112 ? -17.622 -17.905 0.090 1.00 6.92 111 MET A N 1
ATOM 1213 C CA . MET A 1 112 ? -17.893 -16.708 0.864 1.00 6.87 111 MET A CA 1
ATOM 1214 C C . MET A 1 112 ? -19.007 -16.952 1.881 1.00 6.27 111 MET A C 1
ATOM 1215 O O . MET A 1 112 ? -18.866 -16.592 3.056 1.00 7.17 111 MET A O 1
ATOM 1229 N N . ALA A 1 113 ? -20.078 -17.557 1.463 1.00 6.49 112 ALA A N 1
ATOM 1230 C CA . ALA A 1 113 ? -21.245 -17.768 2.318 1.00 7.29 112 ALA A CA 1
ATOM 1231 C C . ALA A 1 113 ? -20.900 -18.598 3.587 1.00 6.86 112 ALA A C 1
ATOM 1232 O O . ALA A 1 113 ? -21.320 -18.274 4.655 1.00 7.41 112 ALA A O 1
ATOM 1239 N N . ASP A 1 114 ? -20.073 -19.625 3.411 1.00 7.77 113 ASP A N 1
ATOM 1240 C CA . ASP A 1 114 ? -19.632 -20.454 4.527 1.00 7.47 113 ASP A CA 1
ATOM 1241 C C . ASP A 1 114 ? -18.864 -19.586 5.526 1.00 8.08 113 ASP A C 1
ATOM 1242 O O . ASP A 1 114 ? -19.086 -19.673 6.734 1.00 8.59 113 ASP A O 1
ATOM 1251 N N . THR A 1 115 ? -17.967 -18.744 5.015 1.00 7.30 114 THR A N 1
ATOM 1252 C CA . THR A 1 115 ? -17.192 -17.852 5.849 1.00 7.08 114 THR A CA 1
ATOM 1253 C C . THR A 1 115 ? -18.042 -16.886 6.620 1.00 6.93 114 THR A C 1
ATOM 1254 O O . THR A 1 115 ? -17.723 -16.585 7.722 1.00 8.07 114 THR A O 1
ATOM 1265 N N . ALA A 1 116 ? -19.092 -16.378 6.011 1.00 6.75 115 ALA A N 1
ATOM 1266 C CA . ALA A 1 116 ? -19.939 -15.414 6.706 1.00 6.98 115 ALA A CA 1
ATOM 1267 C C . ALA A 1 116 ? -20.654 -16.055 7.885 1.00 6.63 115 ALA A C 1
ATOM 1268 O O . ALA A 1 116 ? -20.824 -15.423 8.932 1.00 7.14 115 ALA A O 1
ATOM 1275 N N . LEU A 1 117 ? -21.112 -17.293 7.716 1.00 6.44 116 LEU A N 1
ATOM 1276 C CA . LEU A 1 117 ? -21.805 -17.972 8.798 1.00 6.44 116 LEU A CA 1
ATOM 1277 C C . LEU A 1 117 ? -20.847 -18.221 9.949 1.00 6.31 116 LEU A C 1
ATOM 1278 O O . LEU A 1 117 ? -21.185 -17.978 11.096 1.00 6.78 116 LEU A O 1
ATOM 1294 N N . ILE A 1 118 ? -19.650 -18.710 9.660 1.00 6.16 117 ILE A N 1
ATOM 1295 C CA . ILE A 1 118 ? -18.668 -18.933 10.719 1.00 6.12 117 ILE A CA 1
ATOM 1296 C C . ILE A 1 118 ? -18.302 -17.621 11.421 1.00 6.62 117 ILE A C 1
ATOM 1297 O O . ILE A 1 118 ? -18.228 -17.557 12.647 1.00 7.50 117 ILE A O 1
ATOM 1313 N N . ARG A 1 119 ? -18.065 -16.571 10.637 1.00 6.51 118 ARG A N 1
ATOM 1314 C CA . ARG A 1 119 ? -17.766 -15.274 11.220 1.00 7.35 118 ARG A CA 1
ATOM 1315 C C . ARG A 1 119 ? -18.911 -14.792 12.115 1.00 7.45 118 ARG A C 1
ATOM 1316 O O . ARG A 1 119 ? -18.678 -14.295 13.217 1.00 8.21 118 ARG A O 1
ATOM 1337 N N . LEU A 1 120 ? -20.142 -14.940 11.652 1.00 7.55 119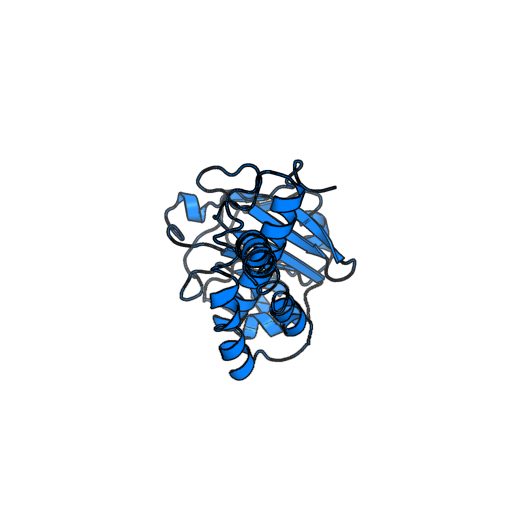 LEU A N 1
ATOM 1338 C CA . LEU A 1 120 ? -21.305 -14.546 12.434 1.00 7.82 119 LEU A CA 1
ATOM 1339 C C . LEU A 1 120 ? -21.374 -15.291 13.757 1.00 7.14 119 LEU A C 1
ATOM 1340 O O . LEU A 1 120 ? -21.551 -14.679 14.817 1.00 8.39 119 LEU A O 1
ATOM 1356 N N . PHE A 1 121 ? -21.221 -16.608 13.716 1.00 6.76 120 PHE A N 1
ATOM 1357 C CA . PHE A 1 121 ? -21.303 -17.393 14.939 1.00 7.47 120 PHE A CA 1
ATOM 1358 C C . PHE A 1 121 ? -20.168 -17.033 15.891 1.00 7.42 120 PHE A C 1
ATOM 1359 O O . PHE A 1 121 ? -20.356 -17.007 17.098 1.00 8.95 120 PHE A O 1
ATOM 1376 N N . ASN A 1 122 ? -19.001 -16.707 15.350 1.00 7.88 121 ASN A N 1
ATOM 1377 C CA . ASN A 1 122 ? -17.874 -16.319 16.189 1.00 9.57 121 ASN A CA 1
ATOM 1378 C C . ASN A 1 122 ? -18.120 -14.968 16.868 1.00 11.61 121 ASN A C 1
ATOM 1379 O O . ASN A 1 122 ? -17.690 -14.744 18.000 1.00 14.52 121 ASN A O 1
ATOM 1390 N N . GLU A 1 123 ? -18.810 -14.073 16.165 1.00 11.40 122 GLU A N 1
ATOM 1391 C CA . GLU A 1 123 ? -19.116 -12.724 16.674 1.00 12.89 122 GLU A CA 1
ATOM 1392 C C . GLU A 1 123 ? -20.326 -12.749 17.610 1.00 14.01 122 GLU A C 1
ATOM 1393 O O . GLU A 1 123 ? -20.416 -11.949 18.542 1.00 17.42 122 GLU A O 1
ATOM 1405 N N . GLN A 1 124 ? -21.239 -13.685 17.385 1.00 11.18 123 GLN A N 1
ATOM 1406 C CA . GLN A 1 124 ? -22.466 -13.788 18.146 1.00 11.94 123 GLN A CA 1
ATOM 1407 C C . GLN A 1 124 ? -22.959 -15.235 18.194 1.00 10.87 123 GLN A C 1
ATOM 1408 O O . GLN A 1 124 ? -23.755 -15.673 17.359 1.00 11.51 123 GLN A O 1
ATOM 1422 N N . PRO A 1 125 ? -22.445 -16.017 19.153 1.00 11.09 124 PRO A N 1
ATOM 1423 C CA . PRO A 1 125 ? -22.784 -17.441 19.207 1.00 10.61 124 PRO A CA 1
ATOM 1424 C C . PRO A 1 125 ? -24.288 -17.749 19.244 1.00 10.84 124 PRO A C 1
ATOM 1425 O O . PRO A 1 125 ? -24.708 -18.814 18.772 1.00 11.61 124 PRO A O 1
ATOM 1436 N N . SER A 1 126 ? -25.100 -16.844 19.769 1.00 11.64 125 SER A N 1
ATOM 1437 C CA . SER A 1 126 ? -26.533 -17.081 19.812 1.00 12.34 125 SER A CA 1
ATOM 1438 C C . SER A 1 126 ? -27.126 -17.308 18.416 1.00 11.34 125 SER A C 1
ATOM 1439 O O . SER A 1 126 ? -28.148 -17.985 18.249 1.00 12.33 125 SER A O 1
ATOM 1447 N N . ALA A 1 127 ? -26.498 -16.731 17.407 1.00 9.85 126 ALA A N 1
ATOM 1448 C CA . ALA A 1 127 ? -26.989 -16.874 16.037 1.00 9.25 126 ALA A CA 1
ATOM 1449 C C . ALA A 1 127 ? -26.959 -18.323 15.565 1.00 8.90 126 ALA A C 1
ATOM 1450 O O . ALA A 1 127 ? -27.737 -18.715 14.688 1.00 9.59 126 ALA A O 1
ATOM 1457 N N . LYS A 1 128 ? -26.066 -19.129 16.134 1.00 8.83 127 LYS A N 1
ATOM 1458 C CA . LYS A 1 128 ? -25.988 -20.541 15.765 1.00 9.00 127 LYS A CA 1
ATOM 1459 C C . LYS A 1 128 ? -27.269 -21.274 16.165 1.00 9.34 127 LYS A C 1
ATOM 1460 O O . LYS A 1 128 ? -27.762 -22.173 15.453 1.00 10.17 127 LYS A O 1
ATOM 1479 N N . LEU A 1 129 ? -27.820 -20.913 17.319 1.00 11.35 128 LEU A N 1
ATOM 1480 C CA . LEU A 1 129 ? -29.058 -21.539 17.786 1.00 13.58 128 LEU A CA 1
ATOM 1481 C C . LEU A 1 129 ? -30.218 -21.208 16.863 1.00 13.00 128 LEU A C 1
ATOM 1482 O O . LEU A 1 129 ? -31.074 -22.064 16.598 1.00 15.85 128 LEU A O 1
ATOM 1498 N N . LEU A 1 130 ? -30.250 -19.977 16.361 1.00 11.88 129 LEU A N 1
ATOM 1499 C CA . LEU A 1 130 ? -31.266 -19.584 15.393 1.00 12.47 129 LEU A CA 1
ATOM 1500 C C . LEU A 1 130 ? -31.034 -20.291 14.048 1.00 10.64 129 LEU A C 1
ATOM 1501 O O . LEU A 1 130 ? -31.978 -20.726 13.391 1.00 12.58 129 LEU A O 1
ATOM 1517 N N . PHE A 1 131 ? -29.772 -20.416 13.639 1.00 9.99 130 PHE A N 1
ATOM 1518 C CA . PHE A 1 131 ? -29.449 -21.112 12.401 1.00 9.69 130 PHE A CA 1
ATOM 1519 C C . PHE A 1 131 ? -29.909 -22.567 12.443 1.00 10.57 130 PHE A C 1
ATOM 1520 O O . PHE A 1 131 ? -30.379 -23.096 11.439 1.00 11.75 130 PHE A O 1
ATOM 1537 N N . ASP A 1 132 ? -29.806 -23.208 13.577 1.00 11.30 131 ASP A N 1
ATOM 1538 C CA . ASP A 1 132 ? -30.210 -24.583 13.728 1.00 13.12 131 ASP A CA 1
ATOM 1539 C C . ASP A 1 132 ? -31.736 -24.759 13.392 1.00 15.00 131 ASP A C 1
ATOM 1540 O O . ASP A 1 132 ? -32.097 -25.776 12.977 1.00 18.59 131 ASP A O 1
ATOM 1549 N N . LYS A 1 133 ? -32.508 -23.747 13.600 1.00 14.29 132 LYS A N 1
ATOM 1550 C CA . LYS A 1 133 ? -33.938 -23.772 13.302 1.00 15.69 132 LYS A CA 1
ATOM 1551 C C . LYS A 1 133 ? -34.298 -23.169 11.947 1.00 14.53 132 LYS A C 1
ATOM 1552 O O . LYS A 1 133 ? -35.417 -23.061 11.613 1.00 17.26 132 LYS A O 1
ATOM 1560 N N . ALA A 1 134 ? -33.310 -22.762 11.188 1.00 12.60 133 ALA A N 1
ATOM 1561 C CA . ALA A 1 134 ? -33.572 -22.125 9.907 1.00 12.08 133 ALA A CA 1
ATOM 1562 C C . ALA A 1 134 ? -33.967 -23.029 8.778 1.00 11.35 133 ALA A C 1
ATOM 1563 O O . ALA A 1 134 ? -33.326 -23.973 8.524 1.00 14.24 133 ALA A O 1
ATOM 1570 N N . TYR A 1 135 ? -35.043 -22.648 8.115 1.00 10.45 134 TYR A N 1
ATOM 1571 C CA . TYR A 1 135 ? -35.437 -23.282 6.872 1.00 10.83 134 TYR A CA 1
ATOM 1572 C C . TYR A 1 135 ? -34.437 -22.963 5.761 1.00 9.50 134 TYR A C 1
ATOM 1573 O O . TYR A 1 135 ? -34.127 -23.810 4.921 1.00 10.98 134 TYR A O 1
ATOM 1591 N N . GLY A 1 136 ? -33.951 -21.722 5.747 1.00 9.23 135 GLY A N 1
ATOM 1592 C CA . GLY A 1 136 ? -33.025 -21.265 4.729 1.00 8.44 135 GLY A CA 1
ATOM 1593 C C . GLY A 1 136 ? -32.236 -20.094 5.251 1.00 7.22 135 GLY A C 1
ATOM 1594 O O . GLY A 1 136 ? -32.513 -19.545 6.329 1.00 7.94 135 GLY A O 1
ATOM 1598 N N . TYR A 1 137 ? -31.255 -19.687 4.464 1.00 6.73 136 TYR A N 1
ATOM 1599 C CA . TYR A 1 137 ? -30.451 -18.532 4.788 1.00 6.41 136 TYR A CA 1
ATOM 1600 C C . TYR A 1 137 ? -29.986 -17.866 3.504 1.00 6.42 136 TYR A C 1
ATOM 1601 O O . TYR A 1 137 ? -30.031 -18.454 2.441 1.00 7.00 136 TYR A O 1
ATOM 1619 N N . ALA A 1 138 ? -29.546 -16.629 3.622 1.00 6.66 137 ALA A N 1
ATOM 1620 C CA . ALA A 1 138 ? -28.929 -15.922 2.514 1.00 6.53 137 ALA A CA 1
ATOM 1621 C C . ALA A 1 138 ? -27.753 -15.133 3.024 1.00 6.19 137 ALA A C 1
ATOM 1622 O O . ALA A 1 138 ? -27.751 -14.671 4.158 1.00 7.55 137 ALA A O 1
ATOM 1629 N N . VAL A 1 139 ? -26.741 -15.004 2.180 1.00 5.70 138 VAL A N 1
ATOM 1630 C CA . VAL A 1 139 ? -25.545 -14.277 2.545 1.00 5.70 138 VAL A CA 1
ATOM 1631 C C . VAL A 1 139 ? -25.126 -13.384 1.375 1.00 5.01 138 VAL A C 1
ATOM 1632 O O . VAL A 1 139 ? -25.133 -13.844 0.232 1.00 6.34 138 VAL A O 1
ATOM 1645 N N . PHE A 1 140 ? -24.738 -12.148 1.684 1.00 5.72 139 PHE A N 1
ATOM 1646 C CA . PHE A 1 140 ? -24.222 -11.202 0.707 1.00 6.08 139 PHE A CA 1
ATOM 1647 C C . PHE A 1 140 ? -22.906 -10.614 1.203 1.00 6.67 139 PHE A C 1
ATOM 1648 O O . PHE A 1 140 ? -22.697 -10.469 2.398 1.00 8.00 139 PHE A O 1
ATOM 1665 N N . ASP A 1 141 ? -22.024 -10.277 0.271 1.00 6.25 140 ASP A N 1
ATOM 1666 C CA . ASP A 1 141 ? -20.714 -9.699 0.586 1.00 6.56 140 ASP A CA 1
ATOM 1667 C C . ASP A 1 141 ? -20.450 -8.590 -0.435 1.00 6.08 140 ASP A C 1
ATOM 1668 O O . ASP A 1 141 ? -20.812 -8.726 -1.608 1.00 7.32 140 ASP A O 1
ATOM 1677 N N . SER A 1 142 ? -19.821 -7.504 -0.008 1.00 7.42 141 SER A N 1
ATOM 1678 C CA . SER A 1 142 ? -19.511 -6.411 -0.915 1.00 7.45 141 SER A CA 1
ATOM 1679 C C . SER A 1 142 ? -18.327 -6.703 -1.850 1.00 8.61 141 SER A C 1
ATOM 1680 O O . SER A 1 142 ? -18.073 -5.933 -2.766 1.00 10.13 141 SER A O 1
ATOM 1688 N N . ARG A 1 143 ? -17.603 -7.789 -1.634 1.00 8.22 142 ARG A N 1
ATOM 1689 C CA . ARG A 1 143 ? -16.503 -8.170 -2.515 1.00 9.34 142 ARG A CA 1
ATOM 1690 C C . ARG A 1 143 ? -17.023 -8.763 -3.812 1.00 9.20 142 ARG A C 1
ATOM 1691 O O . ARG A 1 143 ? -18.084 -9.387 -3.857 1.00 9.10 142 ARG A O 1
ATOM 1712 N N . LYS A 1 144 ? -16.264 -8.561 -4.880 1.00 10.64 143 LYS A N 1
ATOM 1713 C CA . LYS A 1 144 ? -16.694 -8.999 -6.197 1.00 10.71 143 LYS A CA 1
ATOM 1714 C C . LYS A 1 144 ? -16.458 -10.494 -6.427 1.00 9.19 143 LYS A C 1
ATOM 1715 O O . LYS A 1 144 ? -15.464 -10.909 -7.044 1.00 11.04 143 LYS A O 1
ATOM 1734 N N . PHE A 1 145 ? -17.398 -11.298 -5.954 1.00 8.64 144 PHE A N 1
ATOM 1735 C CA . PHE A 1 145 ? -17.404 -12.737 -6.192 1.00 8.53 144 PHE A CA 1
ATOM 1736 C C . PHE A 1 145 ? -18.429 -13.142 -7.255 1.00 8.56 144 PHE A C 1
ATOM 1737 O O . PHE A 1 145 ? -18.515 -14.314 -7.609 1.00 9.46 144 PHE A O 1
ATOM 1754 N N . SER A 1 146 ? -19.196 -12.176 -7.757 1.00 9.90 145 SER A N 1
ATOM 1755 C CA . SER A 1 146 ? -20.084 -12.376 -8.901 1.00 10.31 145 SER A CA 1
ATOM 1756 C C . SER A 1 146 ? -19.361 -11.952 -10.180 1.00 11.08 145 SER A C 1
ATOM 1757 O O . SER A 1 146 ? -18.235 -11.464 -10.131 1.00 12.45 145 SER A O 1
ATOM 1765 N N . LEU A 1 147 ? -20.024 -12.121 -11.319 1.00 11.98 146 LEU A N 1
ATOM 1766 C CA . LEU A 1 147 ? -19.445 -11.741 -12.602 1.00 14.34 146 LEU A CA 1
ATOM 1767 C C . LEU A 1 147 ? -19.411 -10.221 -12.748 1.00 16.43 146 LEU A C 1
ATOM 1768 O O . LEU A 1 147 ? -18.571 -9.675 -13.462 1.00 19.85 146 LEU A O 1
ATOM 1784 N N A MET A 1 148 ? -20.487 -9.593 -12.267 0.70 16.15 147 MET A N 1
ATOM 1785 N N B MET A 1 148 ? -20.483 -9.583 -12.304 0.30 15.93 147 MET A N 1
ATOM 1786 C CA A MET A 1 148 ? -20.620 -8.159 -12.322 0.70 18.79 147 MET A CA 1
ATOM 1787 C CA B MET A 1 148 ? -20.566 -8.156 -12.306 0.30 17.22 147 MET A CA 1
ATOM 1788 C C A MET A 1 148 ? -21.022 -7.692 -10.945 0.70 16.06 147 MET A C 1
ATOM 1789 C C B MET A 1 148 ? -21.002 -7.692 -10.938 0.30 15.89 147 MET A C 1
ATOM 1790 O O A MET A 1 148 ? -21.837 -8.325 -10.288 0.70 15.69 147 MET A O 1
ATOM 1791 O O B MET A 1 148 ? -21.804 -8.294 -10.338 0.30 15.92 147 MET A O 1
ATOM 1818 N N . LEU A 1 149 ? -20.488 -6.638 -10.513 1.00 15.52 148 LEU A N 1
ATOM 1819 C CA . LEU A 1 149 ? -20.830 -5.969 -9.265 1.00 13.85 148 LEU A CA 1
ATOM 1820 C C . LEU A 1 149 ? -20.384 -4.534 -9.339 1.00 14.68 148 LEU A C 1
ATOM 1821 O O . LEU A 1 149 ? -19.252 -4.276 -9.476 1.00 19.83 148 LEU A O 1
ATOM 1837 N N A HIS A 1 150 ? -21.312 -3.659 -8.995 0.70 14.98 149 HIS A N 1
ATOM 1838 N N B HIS A 1 150 ? -21.223 -3.583 -9.043 0.30 14.28 149 HIS A N 1
ATOM 1839 C CA A HIS A 1 150 ? -21.115 -2.211 -8.986 0.70 15.72 149 HIS A CA 1
ATOM 1840 C CA B HIS A 1 150 ? -20.675 -2.247 -8.938 0.30 14.21 149 HIS A CA 1
ATOM 1841 C C A HIS A 1 150 ? -20.897 -1.714 -7.546 0.70 14.19 149 HIS A C 1
ATOM 1842 C C B HIS A 1 150 ? -20.840 -1.716 -7.546 0.30 14.01 149 HIS A C 1
ATOM 1843 O O A HIS A 1 150 ? -21.204 -2.430 -6.603 0.70 12.76 149 HIS A O 1
ATOM 1844 O O B HIS A 1 150 ? -21.345 -2.392 -6.653 0.30 13.18 149 HIS A O 1
ATOM 1871 N N . THR A 1 151 ? -20.368 -0.496 -7.380 1.00 15.02 150 THR A N 1
ATOM 1872 C CA . THR A 1 151 ? -20.238 0.116 -6.080 1.00 15.86 150 THR A CA 1
ATOM 1873 C C . THR A 1 151 ? -21.568 0.060 -5.337 1.00 13.37 150 THR A C 1
ATOM 1874 O O . THR A 1 151 ? -22.621 0.334 -5.904 1.00 13.92 150 THR A O 1
ATOM 1886 N N . ASN A 1 152 ? -21.498 -0.305 -4.096 1.00 12.14 151 ASN A N 1
ATOM 1887 C CA . ASN A 1 152 ? -22.623 -0.412 -3.227 1.00 12.03 151 ASN A CA 1
ATOM 1888 C C . ASN A 1 152 ? -23.540 -1.611 -3.409 1.00 11.12 151 ASN A C 1
ATOM 1889 O O . ASN A 1 152 ? -24.550 -1.696 -2.783 1.00 12.80 151 ASN A O 1
ATOM 1900 N N . GLN A 1 153 ? -23.122 -2.517 -4.261 1.00 10.47 152 GLN A N 1
ATOM 1901 C CA . GLN A 1 153 ? -23.816 -3.785 -4.383 1.00 9.11 152 GLN A CA 1
ATOM 1902 C C . GLN A 1 153 ? -23.101 -4.896 -3.637 1.00 8.56 152 GLN A C 1
ATOM 1903 O O . GLN A 1 153 ? -21.907 -4.805 -3.344 1.00 10.11 152 GLN A O 1
ATOM 1917 N N . GLY A 1 154 ? -23.844 -5.956 -3.348 1.00 8.23 153 GLY A N 1
ATOM 1918 C CA . GLY A 1 154 ? -23.289 -7.176 -2.803 1.00 7.64 153 GLY A CA 1
ATOM 1919 C C . GLY A 1 154 ? -23.696 -8.379 -3.628 1.00 8.09 153 GLY A C 1
ATOM 1920 O O . GLY A 1 154 ? -24.786 -8.431 -4.185 1.00 9.99 153 GLY A O 1
ATOM 1924 N N . ALA A 1 155 ? -22.798 -9.342 -3.707 1.00 8.43 154 ALA A N 1
ATOM 1925 C CA . ALA A 1 155 ? -23.039 -10.611 -4.375 1.00 9.10 154 ALA A CA 1
ATOM 1926 C C . ALA A 1 155 ? -23.368 -11.643 -3.324 1.00 6.70 154 ALA A C 1
ATOM 1927 O O . ALA A 1 155 ? -22.766 -11.616 -2.255 1.00 7.53 154 ALA A O 1
ATOM 1934 N N . GLY A 1 156 ? -24.252 -12.579 -3.618 1.00 6.62 155 GLY A N 1
ATOM 1935 C CA . GLY A 1 156 ? -24.608 -13.552 -2.629 1.00 8.46 155 GLY A CA 1
ATOM 1936 C C . GLY A 1 156 ? -25.401 -14.723 -3.143 1.00 5.90 155 GLY A C 1
ATOM 1937 O O . GLY A 1 156 ? -25.538 -14.990 -4.342 1.00 6.23 155 GLY A O 1
ATOM 1941 N N . VAL A 1 157 ? -25.917 -15.465 -2.177 1.00 6.06 156 VAL A N 1
ATOM 1942 C CA . VAL A 1 157 ? -26.628 -16.705 -2.430 1.00 6.30 156 VAL A CA 1
ATOM 1943 C C . VAL A 1 157 ? -27.626 -16.951 -1.325 1.00 6.15 156 VAL A C 1
ATOM 1944 O O . VAL A 1 157 ? -27.350 -16.639 -0.161 1.00 6.66 156 VAL A O 1
ATOM 1957 N N . ALA A 1 158 ? -28.765 -17.523 -1.690 1.00 6.21 157 ALA A N 1
ATOM 1958 C CA . ALA A 1 158 ? -29.750 -18.026 -0.737 1.00 7.00 157 ALA A CA 1
ATOM 1959 C C . ALA A 1 158 ? -29.748 -19.540 -0.840 1.00 6.55 157 ALA A C 1
ATOM 1960 O O . ALA A 1 158 ? -29.720 -20.096 -1.934 1.00 7.78 157 ALA A O 1
ATOM 1967 N N . VAL A 1 159 ? -29.726 -20.211 0.300 1.00 6.60 158 VAL A N 1
ATOM 1968 C CA . VAL A 1 159 ? -29.647 -21.661 0.385 1.00 6.75 158 VAL A CA 1
ATOM 1969 C C . VAL A 1 159 ? -30.853 -22.179 1.124 1.00 7.73 158 VAL A C 1
ATOM 1970 O O . VAL A 1 159 ? -31.117 -21.775 2.246 1.00 7.61 158 VAL A O 1
ATOM 1983 N N . ASN A 1 160 ? -31.566 -23.104 0.484 1.00 8.38 159 ASN A N 1
ATOM 1984 C CA . ASN A 1 160 ? -32.718 -23.763 1.084 1.00 9.84 159 ASN A CA 1
ATOM 1985 C C . ASN A 1 160 ? -32.102 -24.956 1.795 1.00 11.81 159 ASN A C 1
ATOM 1986 O O . ASN A 1 160 ? -31.485 -25.809 1.158 1.00 13.80 159 ASN A O 1
ATOM 1997 N N . ARG A 1 161 ? -32.240 -25.010 3.114 1.00 12.25 160 ARG A N 1
ATOM 1998 C CA . ARG A 1 161 ? -31.609 -26.068 3.879 1.00 15.22 160 ARG A CA 1
ATOM 1999 C C . ARG A 1 161 ? -32.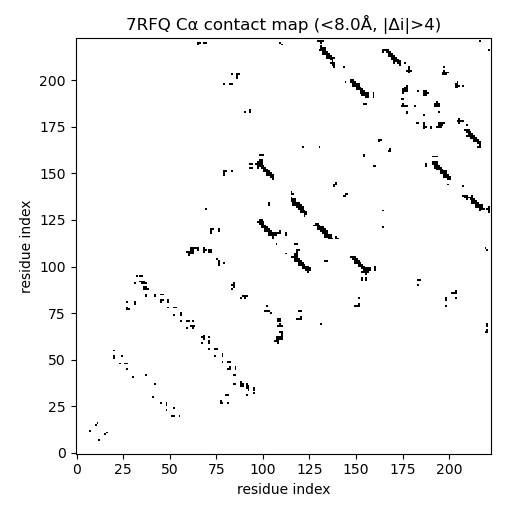353 -27.386 3.766 1.00 17.44 160 ARG A C 1
ATOM 2000 O O . ARG A 1 161 ? -31.794 -28.433 4.052 1.00 21.35 160 ARG A O 1
ATOM 2021 N N . LYS A 1 162 ? -33.609 -27.344 3.350 1.00 16.18 161 LYS A N 1
ATOM 2022 C CA . LYS A 1 162 ? -34.420 -28.559 3.222 1.00 17.85 161 LYS A CA 1
ATOM 2023 C C . LYS A 1 162 ? -34.240 -29.242 1.875 1.00 19.03 161 LYS A C 1
ATOM 2024 O O . LYS A 1 162 ? -34.270 -30.464 1.802 1.00 22.13 161 LYS A O 1
ATOM 2043 N N . THR A 1 163 ? -34.075 -28.466 0.809 1.00 17.34 162 THR A N 1
ATOM 2044 C CA . THR A 1 163 ? -33.954 -29.019 -0.535 1.00 16.86 162 THR A CA 1
ATOM 2045 C C . THR A 1 163 ? -32.529 -28.949 -1.059 1.00 16.74 162 THR A C 1
ATOM 2046 O O . THR A 1 163 ? -32.205 -29.596 -2.055 1.00 18.04 162 THR A O 1
ATOM 2057 N N . GLY A 1 164 ? -31.689 -28.140 -0.420 1.00 14.98 163 GLY A N 1
ATOM 2058 C CA . GLY A 1 164 ? -30.321 -27.929 -0.856 1.00 14.38 163 GLY A CA 1
ATOM 2059 C C . GLY A 1 164 ? -30.159 -26.888 -1.954 1.00 13.07 163 GLY A C 1
ATOM 2060 O O . GLY A 1 164 ? -29.034 -26.551 -2.304 1.00 13.49 163 GLY A O 1
ATOM 2064 N N . LYS A 1 165 ? -31.219 -26.392 -2.527 1.00 11.88 164 LYS A N 1
ATOM 2065 C CA . LYS A 1 165 ? -31.124 -25.476 -3.623 1.00 11.72 164 LYS A CA 1
ATOM 2066 C C . LYS A 1 165 ? -30.457 -24.144 -3.310 1.00 9.41 164 LYS A C 1
ATOM 2067 O O . LYS A 1 165 ? -30.793 -23.506 -2.342 1.00 9.92 164 LYS A O 1
ATOM 2075 N N . HIS A 1 166 ? -29.520 -23.772 -4.173 1.00 8.84 165 HIS A N 1
ATOM 2076 C CA . HIS A 1 166 ? -28.903 -22.462 -4.114 1.00 8.60 165 HIS A CA 1
ATOM 2077 C C . HIS A 1 166 ? -29.497 -21.541 -5.161 1.00 8.54 165 HIS A C 1
ATOM 2078 O O . HIS A 1 166 ? -29.580 -21.909 -6.331 1.00 11.71 165 HIS A O 1
ATOM 2092 N N . THR A 1 167 ? -29.867 -20.339 -4.746 1.00 7.96 166 THR A N 1
ATOM 2093 C CA . THR A 1 167 ? -30.325 -19.294 -5.645 1.00 8.14 166 THR A CA 1
ATOM 2094 C C . THR A 1 167 ? -29.326 -18.151 -5.530 1.00 7.40 166 THR A C 1
ATOM 2095 O O . THR A 1 167 ? -29.190 -17.553 -4.474 1.00 7.02 166 THR A O 1
ATOM 2106 N N . TYR A 1 168 ? -28.632 -17.838 -6.611 1.00 7.17 167 TYR A N 1
ATOM 2107 C CA . TYR A 1 168 ? -27.635 -16.792 -6.617 1.00 7.65 167 TYR A CA 1
ATOM 2108 C C . TYR A 1 168 ? -28.317 -15.455 -6.794 1.00 7.79 167 TYR A C 1
ATOM 2109 O O . TYR A 1 168 ? -29.235 -15.327 -7.602 1.00 8.58 167 TYR A O 1
ATOM 2127 N N . MET A 1 169 ? -27.896 -14.489 -5.983 1.00 7.39 168 MET A N 1
ATOM 2128 C CA . MET A 1 169 ? -28.601 -13.222 -5.842 1.00 7.32 168 MET A CA 1
ATOM 2129 C C . MET A 1 169 ? -27.627 -12.053 -5.767 1.00 7.10 168 MET A C 1
ATOM 2130 O O . MET A 1 169 ? -26.428 -12.226 -5.585 1.00 8.31 168 MET A O 1
ATOM 2144 N N . LYS A 1 170 ? -28.184 -10.933 -6.043 1.00 8.25 169 LYS A N 1
ATOM 2145 C CA A LYS A 1 170 ? -27.430 -9.636 -5.800 0.70 9.22 169 LYS A CA 1
ATOM 2146 C CA B LYS A 1 170 ? -27.432 -9.629 -5.788 0.30 9.03 169 LYS A CA 1
ATOM 2147 C C . LYS A 1 170 ? -28.327 -8.620 -4.941 1.00 7.36 169 LYS A C 1
ATOM 2148 O O . LYS A 1 170 ? -29.472 -8.830 -4.794 1.00 8.48 169 LYS A O 1
ATOM 2173 N N . MET A 1 171 ? -27.577 -7.723 -4.354 1.00 8.16 170 MET A N 1
ATOM 2174 C CA A MET A 1 171 ? -28.184 -6.769 -3.445 0.50 8.37 170 MET A CA 1
ATOM 2175 C CA B MET A 1 171 ? -28.268 -6.729 -3.573 0.50 8.39 170 MET A CA 1
ATOM 2176 C C . MET A 1 171 ? -27.652 -5.360 -3.742 1.00 8.31 170 MET A C 1
ATOM 2177 O O . MET A 1 171 ? -26.490 -5.203 -4.131 1.00 9.33 170 MET A O 1
ATOM 2204 N N . PHE A 1 172 ? -28.487 -4.365 -3.503 1.00 8.76 171 PHE A N 1
ATOM 2205 C CA . PHE A 1 172 ? -28.055 -2.985 -3.382 1.00 9.02 171 PHE A CA 1
ATOM 2206 C C . PHE A 1 172 ? -28.132 -2.690 -1.883 1.00 9.07 171 PHE A C 1
ATOM 2207 O O . PHE A 1 172 ? -29.204 -2.851 -1.276 1.00 10.19 171 PHE A O 1
ATOM 2224 N N . GLY A 1 173 ? -27.003 -2.296 -1.289 1.00 10.26 172 GLY A N 1
ATOM 2225 C CA . GLY A 1 173 ? -26.927 -2.063 0.138 1.00 10.66 172 GLY A CA 1
ATOM 2226 C C . GLY A 1 173 ? -27.042 -0.601 0.479 1.00 11.23 172 GLY A C 1
ATOM 2227 O O . GLY A 1 173 ? -26.114 0.177 0.259 1.00 12.11 172 GLY A O 1
ATOM 2231 N N . ALA A 1 174 ? -28.190 -0.217 1.027 1.00 13.77 173 ALA A N 1
ATOM 2232 C CA . ALA A 1 174 ? -28.384 1.170 1.426 1.00 15.94 173 ALA A CA 1
ATOM 2233 C C . ALA A 1 174 ? -27.360 1.589 2.474 1.00 16.62 173 ALA A C 1
ATOM 2234 O O . ALA A 1 174 ? -26.942 2.740 2.498 1.00 18.50 173 ALA A O 1
ATOM 2241 N N . GLY A 1 175 ? -26.923 0.663 3.317 1.00 16.76 174 GLY A N 1
ATOM 2242 C CA . GLY A 1 175 ? -25.933 0.999 4.325 1.00 16.48 174 GLY A CA 1
ATOM 2243 C C . GLY A 1 175 ? -24.576 1.241 3.701 1.00 15.39 174 GLY A C 1
ATOM 2244 O O . GLY A 1 175 ? -23.842 2.156 4.103 1.00 15.40 174 GLY A O 1
ATOM 2248 N N . LEU A 1 176 ? -24.223 0.425 2.712 1.00 13.50 175 LEU A N 1
ATOM 2249 C CA . LEU A 1 176 ? -22.982 0.672 1.972 1.00 13.14 175 LEU A CA 1
ATOM 2250 C C . LEU A 1 176 ? -22.998 2.069 1.369 1.00 12.35 175 LEU A C 1
ATOM 2251 O O . LEU A 1 176 ? -22.022 2.803 1.449 1.00 12.79 175 LEU A O 1
ATOM 2267 N N . ALA A 1 177 ? -24.129 2.445 0.779 1.00 11.97 176 ALA A N 1
ATOM 2268 C CA . ALA A 1 177 ? -24.230 3.746 0.126 1.00 12.43 176 ALA A CA 1
ATOM 2269 C C . ALA A 1 177 ? -24.172 4.894 1.134 1.00 13.30 176 ALA A C 1
ATOM 2270 O O . ALA A 1 177 ? -23.741 6.002 0.794 1.00 14.97 176 ALA A O 1
ATOM 2277 N N . ALA A 1 178 ? -24.582 4.616 2.370 1.00 14.19 177 ALA A N 1
ATOM 2278 C CA . ALA A 1 178 ? -24.576 5.619 3.437 1.00 15.49 177 ALA A CA 1
ATOM 2279 C C . ALA A 1 178 ? -23.218 5.742 4.102 1.00 16.14 177 ALA A C 1
ATOM 2280 O O . ALA A 1 178 ? -23.022 6.633 4.923 1.00 18.32 177 ALA A O 1
ATOM 2287 N N . GLY A 1 179 ? -22.297 4.834 3.800 1.00 15.36 178 GLY A N 1
ATOM 2288 C CA . GLY A 1 179 ? -20.925 4.946 4.269 1.00 17.25 178 GLY A CA 1
ATOM 2289 C C . GLY A 1 179 ? -20.500 4.021 5.387 1.00 18.28 178 GLY A C 1
ATOM 2290 O O . GLY A 1 179 ? -19.502 4.282 6.049 1.00 19.75 178 GLY A O 1
ATOM 2294 N N . ILE A 1 180 ? -21.221 2.934 5.610 1.00 18.20 179 ILE A N 1
ATOM 2295 C CA . ILE A 1 180 ? -20.803 1.961 6.609 1.00 21.04 179 ILE A CA 1
ATOM 2296 C C . ILE A 1 180 ? -20.315 0.724 5.865 1.00 21.61 179 ILE A C 1
ATOM 2297 O O . ILE A 1 180 ? -20.667 0.499 4.706 1.00 23.16 179 ILE A O 1
ATOM 2313 N N . GLY A 1 181 ? -19.487 -0.069 6.526 1.00 21.28 180 GLY A N 1
ATOM 2314 C CA . GLY A 1 181 ? -18.989 -1.308 5.957 1.00 21.43 180 GLY A CA 1
ATOM 2315 C C . GLY A 1 181 ? -17.992 -1.160 4.812 1.00 21.39 180 GLY A C 1
ATOM 2316 O O . GLY A 1 181 ? -17.805 -2.091 4.035 1.00 21.22 180 GLY A O 1
ATOM 2320 N N . GLY A 1 182 ? -17.307 -0.028 4.729 1.00 22.22 181 GLY A N 1
ATOM 2321 C CA . GLY A 1 182 ? -16.469 0.255 3.583 1.00 24.63 181 GLY A CA 1
ATOM 2322 C C . GLY A 1 182 ? -15.281 -0.669 3.404 1.00 25.70 181 GLY A C 1
ATOM 2323 O O . GLY A 1 182 ? -14.893 -0.972 2.271 1.00 29.11 181 GLY A O 1
ATOM 2327 N N . LYS A 1 183 ? -14.675 -1.099 4.507 1.00 24.42 182 L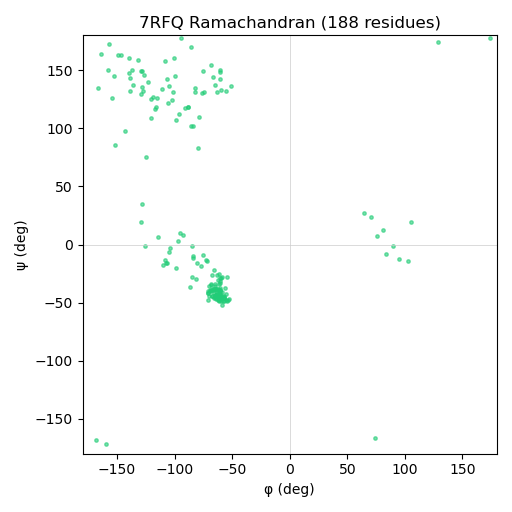YS A N 1
ATOM 2328 C CA . LYS A 1 183 ? -13.507 -1.975 4.431 1.00 24.72 182 LYS A CA 1
ATOM 2329 C C . LYS A 1 183 ? -13.900 -3.437 4.291 1.00 22.24 182 LYS A C 1
ATOM 2330 O O . LYS A 1 183 ? -13.166 -4.257 3.736 1.00 24.86 182 LYS A O 1
ATOM 2334 N N . PHE A 1 184 ? -15.065 -3.768 4.818 1.00 16.38 183 PHE A N 1
ATOM 2335 C CA . PHE A 1 184 ? -15.522 -5.147 4.856 1.00 13.35 183 PHE A CA 1
ATOM 2336 C C . PHE A 1 184 ? -16.998 -5.169 5.197 1.00 11.42 183 PHE A C 1
ATOM 2337 O O . PHE A 1 184 ? -17.414 -4.466 6.115 1.00 13.29 183 PHE A O 1
ATOM 2354 N N . TYR A 1 185 ? -17.792 -5.959 4.479 1.00 9.24 184 TYR A N 1
ATOM 2355 C CA . TYR A 1 185 ? -19.212 -6.039 4.785 1.00 8.03 184 TYR A CA 1
ATOM 2356 C C . TYR A 1 185 ? -19.786 -7.359 4.339 1.00 7.38 184 TYR A C 1
ATOM 2357 O O . TYR A 1 185 ? -19.688 -7.724 3.167 1.00 8.22 184 TYR A O 1
ATOM 2375 N N . GLN A 1 186 ? -20.429 -8.043 5.281 1.00 6.87 185 GLN A N 1
ATOM 2376 C CA . GLN A 1 186 ? -21.260 -9.194 4.988 1.00 6.46 185 GLN A CA 1
ATOM 2377 C C . GLN A 1 186 ? -22.618 -9.005 5.631 1.00 6.25 185 GLN A C 1
ATOM 2378 O O . GLN A 1 186 ? -22.755 -8.366 6.675 1.00 7.67 185 GLN A O 1
ATOM 2392 N N . GLN A 1 187 ? -23.629 -9.578 4.993 1.00 6.79 186 GLN A N 1
ATOM 2393 C CA . GLN A 1 187 ? -24.978 -9.590 5.528 1.00 6.96 186 GLN A CA 1
ATOM 2394 C C . GLN A 1 187 ? -25.463 -11.026 5.489 1.00 6.08 186 GLN A C 1
ATOM 2395 O O . GLN A 1 187 ? -25.361 -11.703 4.469 1.00 8.28 186 GLN A O 1
ATOM 2409 N N . VAL A 1 188 ? -25.977 -11.501 6.619 1.00 6.31 187 VAL A N 1
ATOM 2410 C CA . VAL A 1 188 ? -26.540 -12.838 6.745 1.00 6.16 187 VAL A CA 1
ATOM 2411 C C . VAL A 1 188 ? -27.993 -12.721 7.132 1.00 6.18 187 VAL A C 1
ATOM 2412 O O . VAL A 1 188 ? -28.327 -12.054 8.108 1.00 7.37 187 VAL A O 1
ATOM 2425 N N . ILE A 1 189 ? -28.849 -13.371 6.354 1.00 5.87 188 ILE A N 1
ATOM 2426 C CA . ILE A 1 189 ? -30.273 -13.383 6.651 1.00 6.34 188 ILE A CA 1
ATOM 2427 C C . ILE A 1 189 ? -30.670 -14.814 6.980 1.00 6.65 188 ILE A C 1
ATOM 2428 O O . ILE A 1 189 ? -30.395 -15.726 6.208 1.00 7.32 188 ILE A O 1
ATOM 2444 N N . LEU A 1 190 ? -31.289 -15.015 8.139 1.00 6.89 189 LEU A N 1
ATOM 2445 C CA . LEU A 1 190 ? -31.796 -16.316 8.528 1.00 7.03 189 LEU A CA 1
ATOM 2446 C C . LEU A 1 190 ? -33.317 -16.322 8.384 1.00 8.13 189 LEU A C 1
ATOM 2447 O O . LEU A 1 190 ? -33.965 -15.347 8.758 1.00 10.06 189 LEU A O 1
ATOM 2463 N N . PHE A 1 191 ? -33.853 -17.406 7.824 1.00 7.92 190 PHE A N 1
ATOM 2464 C CA . PHE A 1 191 ? -35.288 -17.561 7.620 1.00 8.69 190 PHE A CA 1
ATOM 2465 C C . PHE A 1 191 ? -35.760 -18.798 8.369 1.00 8.84 190 PHE A C 1
ATOM 2466 O O . PHE A 1 191 ? -35.498 -19.913 7.960 1.00 10.78 190 PHE A O 1
ATOM 2483 N N . GLU A 1 192 ? -36.498 -18.597 9.450 1.00 11.32 191 GLU A N 1
ATOM 2484 C CA A GLU A 1 192 ? -37.054 -19.694 10.238 0.50 13.17 191 GLU A CA 1
ATOM 2485 C CA B GLU A 1 192 ? -37.001 -19.725 10.215 0.50 12.61 191 GLU A CA 1
ATOM 2486 C C . GLU A 1 192 ? -38.198 -20.386 9.532 1.00 14.56 191 GLU A C 1
ATOM 2487 O O . GLU A 1 192 ? -38.493 -21.559 9.804 1.00 18.47 19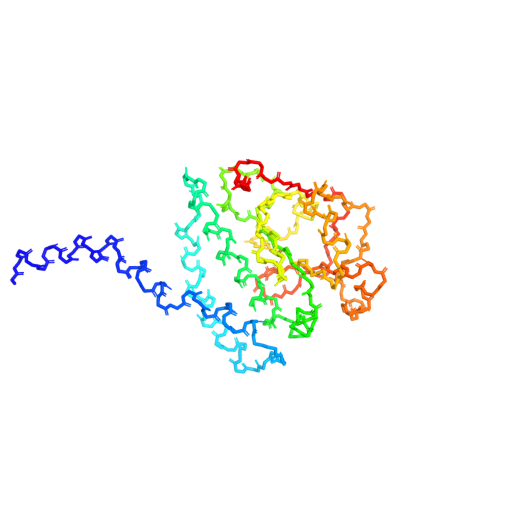1 GLU A O 1
ATOM 2510 N N . ASP A 1 193 ? -38.873 -19.645 8.655 1.00 14.46 192 ASP A N 1
ATOM 2511 C CA . ASP A 1 193 ? -40.105 -20.115 8.027 1.00 16.79 192 ASP A CA 1
ATOM 2512 C C . ASP A 1 193 ? -40.057 -20.117 6.510 1.00 15.42 192 ASP A C 1
ATOM 2513 O O . ASP A 1 193 ? -39.529 -19.207 5.867 1.00 14.94 192 ASP A O 1
ATOM 2522 N N . LYS A 1 194 ? -40.626 -21.172 5.948 1.00 15.44 193 LYS A N 1
ATOM 2523 C CA . LYS A 1 194 ? -40.615 -21.417 4.518 1.00 15.58 193 LYS A CA 1
ATOM 2524 C C . LYS A 1 194 ? -41.222 -20.302 3.677 1.00 14.52 193 LYS A C 1
ATOM 2525 O O . LYS A 1 194 ? -40.682 -19.952 2.640 1.00 14.60 193 LYS A O 1
ATOM 2544 N N . ALA A 1 195 ? -42.371 -19.781 4.085 1.00 16.10 194 ALA A N 1
ATOM 2545 C CA . ALA A 1 195 ? -43.090 -18.832 3.236 1.00 16.88 194 ALA A CA 1
ATOM 2546 C C . ALA A 1 195 ? -42.244 -17.614 2.873 1.00 14.93 194 ALA A C 1
ATOM 2547 O O . ALA A 1 195 ? -42.165 -17.242 1.701 1.00 14.67 194 ALA A O 1
ATOM 2554 N N . ARG A 1 196 ? -41.600 -16.998 3.862 1.00 14.29 195 ARG A N 1
ATOM 2555 C CA . ARG A 1 196 ? -40.826 -15.788 3.604 1.00 14.26 195 ARG A CA 1
ATOM 2556 C C . ARG A 1 196 ? -39.584 -16.130 2.800 1.00 12.00 195 ARG A C 1
ATOM 2557 O O . ARG A 1 196 ? -39.185 -15.358 1.934 1.00 12.11 195 ARG A O 1
ATOM 2578 N N . PHE A 1 197 ? -38.981 -17.292 3.056 1.00 11.21 196 PHE A N 1
ATOM 2579 C CA . PHE A 1 197 ? -37.835 -17.719 2.252 1.00 10.20 196 PHE A CA 1
ATOM 2580 C C . PHE A 1 197 ? -38.217 -17.898 0.789 1.00 9.99 196 PHE A C 1
ATOM 2581 O O . PHE A 1 197 ? -37.539 -17.393 -0.111 1.00 9.88 196 PHE A O 1
ATOM 2598 N N . ASP A 1 198 ? -39.319 -18.598 0.547 1.00 11.31 197 ASP A N 1
ATOM 2599 C CA . ASP A 1 198 ? -39.750 -18.858 -0.813 1.00 12.04 197 ASP A CA 1
ATOM 2600 C C . ASP A 1 198 ? -40.028 -17.554 -1.547 1.00 12.02 197 ASP A C 1
ATOM 2601 O O . ASP A 1 198 ? -39.700 -17.430 -2.718 1.00 13.42 197 ASP A O 1
ATOM 2610 N N . ALA A 1 199 ? -40.645 -16.588 -0.875 1.00 12.33 198 ALA A N 1
ATOM 2611 C CA . ALA A 1 199 ? -40.905 -15.300 -1.503 1.00 13.20 198 ALA A CA 1
ATOM 2612 C C . ALA A 1 199 ? -39.580 -14.600 -1.850 1.00 11.92 198 ALA A C 1
ATOM 2613 O O . ALA A 1 199 ? -39.413 -14.046 -2.950 1.00 13.27 198 ALA A O 1
ATOM 2620 N N . PHE A 1 200 ? -38.633 -14.620 -0.913 1.00 10.78 199 PHE A N 1
ATOM 2621 C CA . PHE A 1 200 ? -37.356 -13.966 -1.113 1.00 10.35 199 PHE A CA 1
ATOM 2622 C C . PHE A 1 200 ? -36.637 -14.489 -2.351 1.00 9.74 199 PHE A C 1
ATOM 2623 O O . PHE A 1 200 ? -36.145 -13.700 -3.171 1.00 11.53 199 PHE A O 1
ATOM 2640 N N . VAL A 1 201 ? -36.603 -15.809 -2.519 1.00 10.80 200 VAL A N 1
ATOM 2641 C CA . VAL A 1 201 ? -35.827 -16.394 -3.610 1.00 11.65 200 VAL A CA 1
ATOM 2642 C C . VAL A 1 201 ? -36.551 -16.442 -4.932 1.00 13.09 200 VAL A C 1
ATOM 2643 O O . VAL A 1 201 ? -35.920 -16.681 -5.949 1.00 16.01 200 VAL A O 1
ATOM 2656 N N . THR A 1 202 ? -37.858 -16.185 -4.942 1.00 12.88 201 THR A N 1
ATOM 2657 C CA A THR A 1 202 ? -38.594 -16.207 -6.195 0.70 14.20 201 THR A CA 1
ATOM 2658 C CA B THR A 1 202 ? -38.654 -16.211 -6.163 0.30 14.12 201 THR A CA 1
ATOM 2659 C C . THR A 1 202 ? -38.905 -14.799 -6.671 1.00 14.54 201 THR A C 1
ATOM 2660 O O . THR A 1 202 ? -38.900 -14.553 -7.870 1.00 17.38 201 THR A O 1
ATOM 2681 N N . GLN A 1 203 ? -39.171 -13.886 -5.745 1.00 14.12 202 GLN A N 1
ATOM 2682 C CA . GLN A 1 203 ? -39.571 -12.518 -6.077 1.00 15.63 202 GLN A CA 1
ATOM 2683 C C . GLN A 1 203 ? -38.499 -11.465 -5.794 1.00 14.11 202 GLN A C 1
ATOM 2684 O O . GLN A 1 203 ? -38.626 -10.322 -6.210 1.00 16.59 202 GLN A O 1
ATOM 2698 N N . GLY A 1 204 ? -37.468 -11.837 -5.050 1.00 12.02 203 GLY A N 1
ATOM 2699 C CA . GLY A 1 204 ? -36.561 -10.841 -4.512 1.00 11.92 203 GLY A CA 1
ATOM 2700 C C . GLY A 1 204 ? -37.225 -10.104 -3.369 1.00 11.66 203 GLY A C 1
ATOM 2701 O O . GLY A 1 204 ? -38.259 -10.539 -2.841 1.00 13.41 203 GLY A O 1
ATOM 2705 N N . TRP A 1 205 ? -36.635 -8.992 -2.960 1.00 10.36 204 TRP A N 1
ATOM 2706 C CA . TRP A 1 205 ? -37.116 -8.305 -1.788 1.00 10.40 204 TRP A CA 1
ATOM 2707 C C . TRP A 1 205 ? -36.688 -6.859 -1.816 1.00 10.09 204 TRP A C 1
ATOM 2708 O O . TRP A 1 205 ? -35.654 -6.511 -2.370 1.00 11.33 204 TRP A O 1
ATOM 2729 N N . GLU A 1 206 ? -37.492 -6.002 -1.215 1.00 11.71 205 GLU A N 1
ATOM 2730 C CA . GLU A 1 206 ? -37.088 -4.627 -0.995 1.00 13.63 205 GLU A CA 1
ATOM 2731 C C . GLU A 1 206 ? -37.281 -4.319 0.477 1.00 13.17 205 GLU A C 1
ATOM 2732 O O . GLU A 1 206 ? -38.324 -4.628 1.057 1.00 15.33 205 GLU A O 1
ATOM 2744 N N . ALA A 1 207 ? -36.269 -3.734 1.093 1.00 12.07 206 ALA A N 1
ATOM 2745 C CA . ALA A 1 207 ? -36.359 -3.321 2.483 1.00 12.88 206 ALA A CA 1
ATOM 2746 C C . ALA A 1 207 ? -36.922 -1.911 2.529 1.00 12.68 206 ALA A C 1
ATOM 2747 O O . ALA A 1 207 ? -36.342 -0.982 1.968 1.00 15.11 206 ALA A O 1
ATOM 2754 N N . THR A 1 208 ? -38.075 -1.741 3.157 1.00 14.25 207 THR A N 1
ATOM 2755 C CA . THR A 1 208 ? -38.690 -0.419 3.233 1.00 15.78 207 THR A CA 1
ATOM 2756 C C . THR A 1 208 ? -38.751 0.115 4.661 1.00 16.83 207 THR A C 1
ATOM 2757 O O . THR A 1 208 ? -39.348 1.157 4.909 1.00 17.87 207 THR A O 1
ATOM 2768 N N . SER A 1 209 ? -38.142 -0.605 5.594 1.00 16.99 208 SER A N 1
ATOM 2769 C CA . SER A 1 209 ? -37.985 -0.148 6.971 1.00 18.01 208 SER A CA 1
ATOM 2770 C C . SER A 1 209 ? -36.847 -0.947 7.584 1.00 17.98 208 SER A C 1
ATOM 2771 O O . SER A 1 209 ? -36.174 -1.699 6.879 1.00 17.55 208 SER A O 1
ATOM 2779 N N . GLU A 1 210 ? -36.646 -0.804 8.894 1.00 18.31 209 GLU A N 1
ATOM 2780 C CA . GLU A 1 210 ? -35.619 -1.563 9.598 1.00 17.94 209 GLU A CA 1
ATOM 2781 C C . GLU A 1 210 ? -36.155 -2.834 10.243 1.00 16.59 209 GLU A C 1
ATOM 2782 O O . GLU A 1 210 ? -35.455 -3.480 11.021 1.00 16.83 209 GLU A O 1
ATOM 2794 N N . VAL A 1 211 ? -37.391 -3.200 9.923 1.00 16.71 210 VAL A N 1
ATOM 2795 C CA . VAL A 1 211 ? -37.974 -4.405 10.492 1.00 17.01 210 VAL A CA 1
ATOM 2796 C C . VAL A 1 211 ? -37.117 -5.606 10.103 1.00 15.59 210 VAL A C 1
ATOM 2797 O O . VAL A 1 211 ? -36.685 -5.742 8.954 1.00 16.29 210 VAL A O 1
ATOM 2810 N N . GLY A 1 212 ? -36.821 -6.445 11.080 1.00 15.02 211 GLY A N 1
ATOM 2811 C CA . GLY A 1 212 ? -36.041 -7.646 10.840 1.00 13.88 211 GLY A CA 1
ATOM 2812 C C . GLY A 1 212 ? -34.559 -7.498 11.103 1.00 11.72 211 GLY A C 1
ATOM 2813 O O . GLY A 1 212 ? -33.843 -8.492 11.168 1.00 13.45 211 GLY A O 1
ATOM 2817 N N . VAL A 1 213 ? -34.080 -6.271 11.265 1.00 11.45 212 VAL A N 1
ATOM 2818 C CA . VAL A 1 213 ? -32.652 -6.055 11.438 1.00 11.67 212 VAL A CA 1
ATOM 2819 C C . VAL A 1 213 ? -32.236 -6.278 12.882 1.00 12.12 212 VAL A C 1
ATOM 2820 O O . VAL A 1 213 ? -32.843 -5.746 13.803 1.00 14.60 212 VAL A O 1
ATOM 2833 N N . VAL A 1 214 ? -31.183 -7.063 13.051 1.00 11.64 213 VAL A N 1
ATOM 2834 C CA . VAL A 1 214 ? -30.566 -7.298 14.343 1.00 12.65 213 VAL A CA 1
ATOM 2835 C C . VAL A 1 214 ? -29.703 -6.069 14.645 1.00 13.98 213 VAL A C 1
ATOM 2836 O O . VAL A 1 214 ? -28.689 -5.829 13.982 1.00 16.45 213 VAL A O 1
ATOM 2849 N N . ALA A 1 215 ? -30.133 -5.265 15.609 1.00 16.54 214 ALA A N 1
ATOM 2850 C CA . ALA A 1 215 ? -29.608 -3.913 15.800 1.00 17.67 214 ALA A CA 1
ATOM 2851 C C . ALA A 1 215 ? -29.164 -3.629 17.238 1.00 20.22 214 ALA A C 1
ATOM 2852 O O . ALA A 1 215 ? -29.041 -2.468 17.634 1.00 22.70 214 ALA A O 1
ATOM 2859 N N . GLY A 1 216 ? -28.925 -4.678 18.024 1.00 20.21 215 GLY A N 1
ATOM 2860 C CA . GLY A 1 216 ? -28.469 -4.507 19.395 1.00 22.21 215 GLY A CA 1
ATOM 2861 C C . GLY A 1 216 ? -29.542 -4.184 20.421 1.00 24.08 215 GLY A C 1
ATOM 2862 O O . GLY A 1 216 ? -29.212 -3.812 21.542 1.00 24.24 215 GLY A O 1
ATOM 2866 N N . LYS A 1 217 ? -30.799 -4.322 20.080 1.00 25.54 216 LYS A N 1
ATOM 2867 C CA . LYS A 1 217 ? -31.867 -3.971 20.999 1.00 29.32 216 LYS A CA 1
ATOM 2868 C C . LYS A 1 217 ? -32.652 -5.130 21.556 1.00 28.96 216 LYS A C 1
ATOM 2869 O O . LYS A 1 217 ? -33.347 -5.004 22.538 1.00 29.59 216 LYS A O 1
ATOM 2888 N N . GLU A 1 218 ? -32.566 -6.277 20.931 1.00 26.50 217 GLU A N 1
ATOM 2889 C CA . GLU A 1 218 ? -33.313 -7.438 21.400 1.00 26.28 217 GLU A CA 1
ATOM 2890 C C . GLU A 1 218 ? -32.780 -8.722 20.785 1.00 19.97 217 GLU A C 1
ATOM 2891 O O . GLU A 1 218 ? -32.056 -8.700 19.798 1.00 18.94 217 GLU A O 1
ATOM 2903 N N . SER A 1 219 ? -33.149 -9.847 21.381 1.00 18.57 218 SER A N 1
ATOM 2904 C CA . SER A 1 219 ? -32.847 -11.167 20.873 1.00 16.99 218 SER A CA 1
ATOM 2905 C C . SER A 1 219 ? -33.261 -11.301 19.410 1.00 14.60 218 SER A C 1
ATOM 2906 O O . SER A 1 219 ? -34.367 -10.899 19.017 1.00 15.16 218 SER A O 1
ATOM 2914 N N . ALA A 1 220 ? -32.413 -11.895 18.593 1.00 13.77 219 ALA A N 1
ATOM 2915 C CA . ALA A 1 220 ? -32.747 -12.150 17.191 1.00 13.10 219 ALA A CA 1
ATOM 2916 C C . ALA A 1 220 ? -33.874 -13.148 17.088 1.00 11.89 219 ALA A C 1
ATOM 2917 O O . ALA A 1 220 ? -34.579 -13.154 16.188 1.00 11.90 219 ALA A O 1
ATOM 2924 N N . GLU A 1 221 ? -34.068 -13.939 18.139 1.00 14.53 220 GLU A N 1
ATOM 2925 C CA . GLU A 1 221 ? -35.177 -14.892 18.176 1.00 16.39 220 GLU A CA 1
ATOM 2926 C C . GLU A 1 221 ? -36.511 -14.133 18.077 1.00 15.68 220 GLU A C 1
ATOM 2927 O O . GLU A 1 221 ? -37.412 -14.534 17.339 1.00 16.43 220 GLU A O 1
ATOM 2939 N N . LEU A 1 222 ? -36.619 -13.034 18.822 1.00 16.55 221 LEU A N 1
ATOM 2940 C CA . LEU A 1 222 ? -37.799 -12.177 18.827 1.00 18.95 221 LEU A CA 1
ATOM 2941 C C . LEU A 1 222 ? -37.920 -11.416 17.522 1.00 17.66 221 LEU A C 1
ATOM 2942 O O . LEU A 1 222 ? -38.982 -11.298 17.009 1.00 18.82 221 LEU A O 1
ATOM 2958 N N . THR A 1 223 ? -36.794 -10.915 17.014 1.00 15.76 222 THR A N 1
ATOM 2959 C CA . THR A 1 223 ? -36.780 -10.220 15.739 1.00 16.50 222 THR A CA 1
ATOM 2960 C C . THR A 1 223 ? -37.414 -11.114 14.686 1.00 16.13 222 THR A C 1
ATOM 2961 O O . THR A 1 223 ? -38.287 -10.678 13.942 1.00 17.98 222 THR A O 1
ATOM 2972 N N . ALA A 1 224 ? -36.992 -12.371 14.650 1.00 14.80 223 ALA A N 1
ATOM 2973 C CA . ALA A 1 224 ? -37.495 -13.312 13.664 1.00 15.24 223 ALA A CA 1
ATOM 2974 C C . ALA A 1 224 ? -38.970 -13.616 13.913 1.00 16.04 223 ALA A C 1
ATOM 2975 O O . ALA A 1 224 ? -39.769 -13.656 12.982 1.00 16.88 223 ALA A O 1
ATOM 2982 N N . LYS A 1 225 ? -39.337 -13.840 15.164 1.00 17.20 224 LYS A N 1
ATOM 2983 C CA . LYS A 1 225 ? -40.706 -14.229 15.480 1.00 18.42 224 LYS A CA 1
ATOM 2984 C C . LYS A 1 225 ? -41.720 -13.240 14.940 1.00 20.22 224 LYS A C 1
ATOM 2985 O O . LYS A 1 225 ? -42.784 -13.627 14.439 1.00 21.31 224 LYS A O 1
ATOM 3004 N N . TYR A 1 226 ? -41.435 -11.992 15.082 1.00 19.37 225 TYR A N 1
ATOM 3005 C CA . TYR A 1 226 ? -42.328 -10.936 14.662 1.00 20.83 225 TYR A CA 1
ATOM 3006 C C . TYR A 1 226 ? -42.111 -10.408 13.249 1.00 20.37 225 TYR A C 1
ATOM 3007 O O . TYR A 1 226 ? -42.718 -9.454 12.870 1.00 23.25 225 TYR A O 1
ATOM 3025 N N . ASN A 1 227 ? -41.248 -11.067 12.492 1.00 18.16 226 ASN A N 1
ATOM 3026 C CA . ASN A 1 227 ? -40.934 -10.701 11.119 1.00 17.50 226 ASN A CA 1
ATOM 3027 C C . ASN A 1 227 ? -41.066 -11.873 10.137 1.00 16.77 226 ASN A C 1
ATOM 3028 O O . ASN A 1 227 ? -40.302 -11.963 9.176 1.00 17.18 226 ASN A O 1
ATOM 3039 N N . GLY A 1 228 ? -42.031 -12.762 10.369 1.00 16.60 227 GLY A N 1
ATOM 3040 C CA . GLY A 1 228 ? -42.244 -13.884 9.481 1.00 15.41 227 GLY A CA 1
ATOM 3041 C C . GLY A 1 228 ? -41.072 -14.843 9.460 1.00 14.56 227 GLY A C 1
ATOM 3042 O O . GLY A 1 228 ? -40.854 -15.538 8.469 1.00 15.44 227 GLY A O 1
ATOM 3046 N N . GLY A 1 229 ? -40.319 -14.896 10.558 1.00 13.54 228 GLY A N 1
ATOM 3047 C CA . GLY A 1 229 ? -39.195 -15.811 10.675 1.00 13.09 228 GLY A CA 1
ATOM 3048 C C . GLY A 1 229 ? -37.855 -15.267 10.205 1.00 11.47 228 GLY A C 1
ATOM 3049 O O . GLY A 1 229 ? -36.839 -15.957 10.303 1.00 11.81 228 GLY A O 1
ATOM 3053 N N . MET A 1 230 ? -37.836 -14.025 9.716 1.00 11.56 229 MET A N 1
ATOM 3054 C CA . MET A 1 230 ? -36.669 -13.460 9.040 1.00 10.82 229 MET A CA 1
ATOM 3055 C C . MET A 1 230 ? -35.875 -12.515 9.942 1.00 10.55 229 MET A C 1
ATOM 3056 O O . MET A 1 230 ? 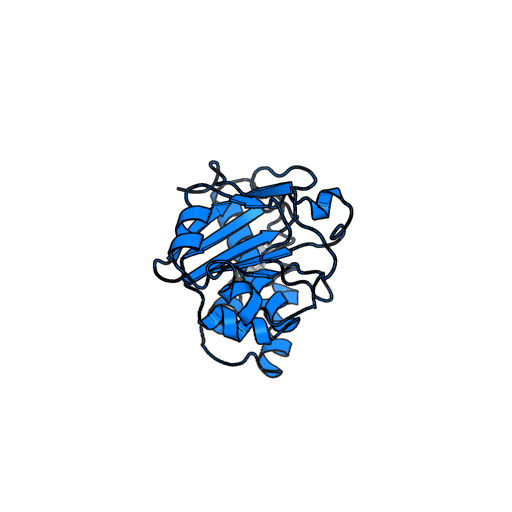-36.431 -11.562 10.465 1.00 12.87 229 MET A O 1
ATOM 3070 N N . ALA A 1 231 ? -34.577 -12.785 10.116 1.00 9.74 230 ALA A N 1
ATOM 3071 C CA . ALA A 1 231 ? -33.670 -11.930 10.875 1.00 9.92 230 ALA A CA 1
ATOM 3072 C C . ALA A 1 231 ? -32.433 -11.612 10.035 1.00 8.57 230 ALA A C 1
ATOM 3073 O O . ALA A 1 231 ? -31.862 -12.502 9.413 1.00 9.05 230 ALA A O 1
ATOM 3080 N N . ILE A 1 232 ? -32.037 -10.341 10.059 1.00 8.41 231 ILE A N 1
ATOM 3081 C CA . ILE A 1 232 ? -30.956 -9.823 9.222 1.00 7.68 231 ILE A CA 1
ATOM 3082 C C . ILE A 1 232 ? -29.797 -9.350 10.102 1.00 8.29 231 ILE A C 1
ATOM 3083 O O . ILE A 1 232 ? -29.950 -8.402 10.884 1.00 9.39 231 ILE A O 1
ATOM 3099 N N . TYR A 1 233 ? -28.628 -9.979 9.925 1.00 7.60 232 TYR A N 1
ATOM 3100 C CA . TYR A 1 233 ? -27.404 -9.605 10.622 1.00 7.56 232 TYR A CA 1
ATOM 3101 C C . TYR A 1 233 ? -26.458 -8.905 9.657 1.00 7.40 232 TYR A C 1
ATOM 3102 O O . TYR A 1 233 ? -26.346 -9.284 8.485 1.00 8.53 232 TYR A O 1
ATOM 3120 N N . GLN A 1 234 ? -25.762 -7.903 10.174 1.00 8.29 233 GLN A N 1
ATOM 3121 C CA . GLN A 1 234 ? -24.758 -7.159 9.425 1.00 8.40 233 GLN A CA 1
ATOM 3122 C C . GLN A 1 234 ? -23.438 -7.322 10.137 1.00 9.11 233 GLN A C 1
ATOM 3123 O O . GLN A 1 234 ? -23.343 -7.112 11.335 1.00 10.26 233 GLN A O 1
ATOM 3137 N N A ILE A 1 235 ? -22.433 -7.717 9.371 0.50 8.98 234 ILE A N 1
ATOM 3138 N N B ILE A 1 235 ? -22.406 -7.660 9.364 0.50 10.07 234 ILE A N 1
ATOM 3139 C CA A ILE A 1 235 ? -21.220 -8.266 9.910 0.50 11.32 234 ILE A CA 1
ATOM 3140 C CA B ILE A 1 235 ? -21.123 -8.133 9.864 0.50 13.14 234 ILE A CA 1
ATOM 3141 C C A ILE A 1 235 ? -20.047 -7.425 9.477 0.50 10.23 234 ILE A C 1
ATOM 3142 C C B ILE A 1 235 ? -19.997 -7.259 9.288 0.50 13.85 234 ILE A C 1
ATOM 3143 O O A ILE A 1 235 ? -19.842 -7.174 8.283 0.50 9.97 234 ILE A O 1
ATOM 3144 O O B ILE A 1 235 ? -19.918 -7.085 8.065 0.50 13.94 234 ILE A O 1
ATOM 3175 N N A GLY A 1 236 ? -19.274 -6.989 10.458 0.50 12.19 235 GLY A N 1
ATOM 3176 N N B GLY A 1 236 ? -19.163 -6.797 10.203 0.50 17.77 235 GLY A N 1
ATOM 3177 C CA A GLY A 1 236 ? -18.008 -6.366 10.181 0.50 12.15 235 GLY A CA 1
ATOM 3178 C CA B GLY A 1 236 ? -18.089 -5.910 9.791 0.50 20.97 235 GLY A CA 1
ATOM 3179 C C A GLY A 1 236 ? -16.873 -7.321 10.457 0.50 11.30 235 GLY A C 1
ATOM 3180 C C B GLY A 1 236 ? -16.539 -5.896 9.931 0.50 23.23 235 GLY A C 1
ATOM 3181 O O A GLY A 1 236 ? -17.075 -8.492 10.813 0.50 10.10 235 GLY A O 1
ATOM 3182 O O B GLY A 1 236 ? -15.861 -4.864 9.621 0.50 24.45 235 GLY A O 1
ATOM 3189 N N A GLU A 1 237 ? -15.652 -6.821 10.316 0.50 15.67 236 GLU A N 1
ATOM 3190 N N B GLU A 1 237 ? -16.060 -7.073 10.322 0.50 24.59 236 GLU A N 1
ATOM 3191 C CA A GLU A 1 237 ? -14.481 -7.666 10.519 0.50 20.90 236 GLU A CA 1
ATOM 3192 C CA B GLU A 1 237 ? -14.657 -7.622 10.524 0.50 26.35 236 GLU A CA 1
ATOM 3193 C C A GLU A 1 237 ? -14.294 -8.029 11.990 0.50 23.12 236 GLU A C 1
ATOM 3194 C C B GLU A 1 237 ? -14.376 -8.041 11.995 0.50 25.63 236 GLU A C 1
ATOM 3195 O O A GLU A 1 237 ? -13.783 -9.109 12.300 0.50 23.66 236 GLU A O 1
ATOM 3196 O O B GLU A 1 237 ? -13.813 -9.064 12.308 0.50 25.88 236 GLU A O 1
ATOM 3202 N N . LYS A 1 238 ? -14.767 -7.178 12.902 1.00 24.91 237 LYS A N 1
ATOM 3203 C CA . LYS A 1 238 ? -14.400 -7.352 14.307 1.00 26.30 237 LYS A CA 1
ATOM 3204 C C . LYS A 1 238 ? -15.629 -7.579 15.149 1.00 25.67 237 LYS A C 1
ATOM 3205 O O . LYS A 1 238 ? -15.519 -7.892 16.311 1.00 27.32 237 LYS A O 1
ATOM 3211 N N . GLY A 1 239 ? -16.792 -7.412 14.543 1.00 22.48 238 GLY A N 1
ATOM 3212 C CA . GLY A 1 239 ? -18.031 -7.599 15.254 1.00 19.52 238 GLY A CA 1
ATOM 3213 C C . GLY A 1 239 ? -19.216 -7.215 14.401 1.00 15.99 238 GLY A C 1
ATOM 3214 O O . GLY A 1 239 ? -19.086 -6.760 13.266 1.00 17.66 238 GLY A O 1
ATOM 3218 N N . LEU A 1 240 ? -20.390 -7.407 14.969 1.00 16.79 239 LEU A N 1
ATOM 3219 C CA . LEU A 1 240 ? -21.616 -7.042 14.293 1.00 15.41 239 LEU A CA 1
ATOM 3220 C C . LEU A 1 240 ? -21.706 -5.538 14.123 1.00 15.38 239 LEU A C 1
ATOM 3221 O O . LEU A 1 240 ? -21.251 -4.770 14.972 1.00 17.51 239 LEU A O 1
ATOM 3237 N N . LEU A 1 241 ? -22.274 -5.130 13.000 1.00 15.72 240 LEU A N 1
ATOM 3238 C CA . LEU A 1 241 ? -22.606 -3.738 12.769 1.00 16.63 240 LEU A CA 1
ATOM 3239 C C . LEU A 1 241 ? -24.017 -3.555 13.269 1.00 19.14 240 LEU A C 1
ATOM 3240 O O . LEU A 1 241 ? -24.948 -4.170 12.759 1.00 19.88 240 LEU A O 1
ATOM 3256 N N . LEU A 1 242 ? -24.173 -2.711 14.276 1.00 22.03 241 LEU A N 1
ATOM 3257 C CA . LEU A 1 242 ? -25.444 -2.623 14.982 1.00 27.85 241 LEU A CA 1
ATOM 3258 C C . LEU A 1 242 ? -26.221 -1.347 14.687 1.00 32.65 241 LEU A C 1
ATOM 3259 O O . LEU A 1 242 ? -27.431 -1.297 14.910 1.00 34.84 241 LEU A O 1
ATOM 3275 N N . ASP A 1 243 ? -25.562 -0.376 14.129 1.00 35.08 242 ASP A N 1
ATOM 3276 C CA . ASP A 1 243 ? -26.261 0.834 13.743 1.00 38.07 242 ASP A CA 1
ATOM 3277 C C . ASP A 1 243 ? -26.037 1.120 12.278 1.00 37.31 242 ASP A C 1
ATOM 3278 O O . ASP A 1 243 ? -25.301 2.007 11.905 1.00 38.73 242 ASP A O 1
ATOM 3287 N N . ALA A 1 244 ? -26.723 0.355 11.452 1.00 33.97 243 ALA A N 1
ATOM 3288 C CA . ALA A 1 244 ? -26.599 0.454 10.012 1.00 31.08 243 ALA A CA 1
ATOM 3289 C C . ALA A 1 244 ? -27.966 0.228 9.394 1.00 26.95 243 ALA A C 1
ATOM 3290 O O . ALA A 1 244 ? -28.401 -0.908 9.231 1.00 26.75 243 ALA A O 1
ATOM 3297 N N . ASN A 1 245 ? -28.659 1.309 9.063 1.00 24.44 244 ASN A N 1
ATOM 3298 C CA . ASN A 1 245 ? -29.987 1.194 8.477 1.00 21.69 244 ASN A CA 1
ATOM 3299 C C . ASN A 1 245 ? -29.948 0.519 7.111 1.00 18.93 244 ASN A C 1
ATOM 3300 O O . ASN A 1 245 ? -29.083 0.817 6.288 1.00 21.82 244 ASN A O 1
ATOM 3311 N N . ILE A 1 246 ? -30.891 -0.388 6.870 1.00 15.42 245 ILE A N 1
ATOM 3312 C CA . ILE A 1 246 ? -30.957 -1.078 5.585 1.00 14.79 245 ILE A CA 1
ATOM 3313 C C . ILE A 1 246 ? -32.082 -0.568 4.700 1.00 13.53 245 ILE A C 1
ATOM 3314 O O . ILE A 1 246 ? -32.179 -0.968 3.548 1.00 12.74 245 ILE A O 1
ATOM 3330 N N . SER A 1 247 ? -32.932 0.314 5.218 1.00 12.58 246 SER A N 1
ATOM 3331 C CA . SER A 1 247 ? -34.079 0.771 4.443 1.00 13.20 246 SER A CA 1
ATOM 3332 C C . SER A 1 247 ? -33.616 1.337 3.105 1.00 11.44 246 SER A C 1
ATOM 3333 O O . SER A 1 247 ? -32.683 2.147 3.046 1.00 12.94 246 SER A O 1
ATOM 3341 N N . GLY A 1 248 ? -34.282 0.910 2.035 1.00 10.55 247 GLY A N 1
ATOM 3342 C CA . GLY A 1 248 ? -33.895 1.280 0.685 1.00 9.99 247 GLY A CA 1
ATOM 3343 C C . GLY A 1 248 ? -33.153 0.182 -0.061 1.00 9.21 247 GLY A C 1
ATOM 3344 O O . GLY A 1 248 ? -33.008 0.252 -1.276 1.00 10.07 247 GLY A O 1
ATOM 3348 N N . SER A 1 249 ? -32.692 -0.832 0.666 1.00 8.88 248 SER A N 1
ATOM 3349 C CA . SER A 1 249 ? -31.963 -1.925 0.039 1.00 9.14 248 SER A CA 1
ATOM 3350 C C . SER A 1 249 ? -32.874 -2.765 -0.847 1.00 9.40 248 SER A C 1
ATOM 3351 O O . SER A 1 249 ? -34.085 -2.862 -0.624 1.00 10.14 248 SER A O 1
ATOM 3359 N N . LYS A 1 250 ? -32.270 -3.418 -1.828 1.00 9.85 249 LYS A N 1
ATOM 3360 C CA . LYS A 1 250 ? -32.992 -4.275 -2.760 1.00 10.55 249 LYS A CA 1
ATOM 3361 C C . LYS A 1 250 ? -32.212 -5.545 -2.977 1.00 8.83 249 LYS A C 1
ATOM 3362 O O . LYS A 1 250 ? -30.979 -5.542 -2.895 1.00 8.97 249 LYS A O 1
ATOM 3381 N N . TYR A 1 251 ? -32.934 -6.624 -3.261 1.00 8.19 250 TYR A N 1
ATOM 3382 C CA . TYR A 1 251 ? -32.359 -7.947 -3.398 1.00 7.74 250 TYR A CA 1
ATOM 3383 C C . TYR A 1 251 ? -33.032 -8.608 -4.591 1.00 7.86 250 TYR A C 1
ATOM 3384 O O . TYR A 1 251 ? -34.261 -8.584 -4.683 1.00 10.08 250 TYR A O 1
ATOM 3402 N N . TRP A 1 252 ? -32.259 -9.196 -5.495 1.00 7.64 251 TRP A N 1
ATOM 3403 C CA . TRP A 1 252 ? -32.830 -9.803 -6.693 1.00 8.42 251 TRP A CA 1
ATOM 3404 C C . TRP A 1 252 ? -32.035 -11.034 -7.118 1.00 7.81 251 TRP A C 1
ATOM 3405 O O . TRP A 1 252 ? -30.904 -11.247 -6.688 1.00 8.56 251 TRP A O 1
ATOM 3426 N N . ILE A 1 253 ? -32.642 -11.854 -7.971 1.00 9.09 252 ILE A N 1
ATOM 3427 C CA . ILE A 1 253 ? -31.991 -13.044 -8.494 1.00 9.68 252 ILE A CA 1
ATOM 3428 C C . ILE A 1 253 ? -30.964 -12.631 -9.531 1.00 10.31 252 ILE A C 1
ATOM 3429 O O . ILE A 1 253 ? -31.258 -11.809 -10.409 1.00 11.35 252 ILE A O 1
ATOM 3445 N N . ASP A 1 254 ? -29.757 -13.175 -9.407 1.00 10.41 253 ASP A N 1
ATOM 3446 C CA . ASP A 1 254 ? -28.691 -12.910 -10.363 1.00 12.42 253 ASP A CA 1
ATOM 3447 C C . ASP A 1 254 ? -28.861 -13.847 -11.543 1.00 15.34 253 ASP A C 1
ATOM 3448 O O . ASP A 1 254 ? -28.520 -15.015 -11.469 1.00 17.26 253 ASP A O 1
ATOM 3457 N N . LYS A 1 255 ? -29.404 -13.338 -12.638 1.00 18.24 254 LYS A N 1
ATOM 3458 C CA . LYS A 1 255 ? -29.743 -14.207 -13.752 1.00 21.73 254 LYS A CA 1
ATOM 3459 C C . LYS A 1 255 ? -28.545 -14.716 -14.526 1.00 22.28 254 LYS A C 1
ATOM 3460 O O . LYS A 1 255 ? -28.671 -15.644 -15.312 1.00 25.49 254 LYS A O 1
ATOM 3470 N N . ASP A 1 256 ? -27.380 -14.123 -14.308 1.00 20.63 255 ASP A N 1
ATOM 3471 C CA . ASP A 1 256 ? -26.177 -14.608 -14.972 1.00 21.25 255 ASP A CA 1
ATOM 3472 C C . ASP A 1 256 ? -25.579 -15.821 -14.272 1.00 20.29 255 ASP A C 1
ATOM 3473 O O . ASP A 1 256 ? -24.726 -16.506 -14.826 1.00 22.50 255 ASP A O 1
ATOM 3482 N N A LEU A 1 257 ? -26.124 -16.324 -13.169 0.50 18.46 256 LEU A N 1
ATOM 3483 N N B LEU A 1 257 ? -25.923 -15.950 -12.995 0.50 18.18 256 LEU A N 1
ATOM 3484 C CA A LEU A 1 257 ? -25.395 -17.246 -12.307 0.50 16.74 256 LEU A CA 1
ATOM 3485 C CA B LEU A 1 257 ? -25.890 -17.241 -12.319 0.50 20.70 256 LEU A CA 1
ATOM 3486 C C A LEU A 1 257 ? -26.274 -18.429 -11.916 0.50 17.71 256 LEU A C 1
ATOM 3487 C C B LEU A 1 257 ? -27.297 -17.811 -12.175 0.50 26.17 256 LEU A C 1
ATOM 3488 O O A LEU A 1 257 ? -25.826 -19.575 -11.917 0.50 18.37 256 LEU A O 1
ATOM 3489 O O B LEU A 1 257 ? -28.191 -17.488 -12.958 0.50 28.32 256 LEU A O 1
ATOM 3520 N N A THR A 1 258 ? -27.528 -18.142 -11.582 0.50 21.96 257 THR A N 1
ATOM 3521 N N B THR A 1 258 ? -27.487 -18.659 -11.170 0.50 28.69 257 THR A N 1
ATOM 3522 C CA A THR A 1 258 ? -28.473 -19.180 -11.188 0.50 26.60 257 THR A CA 1
ATOM 3523 C CA B THR A 1 258 ? -28.784 -19.275 -10.922 0.50 29.04 257 THR A CA 1
ATOM 3524 C C A THR A 1 258 ? -28.965 -19.953 -12.407 0.50 31.54 257 THR A C 1
ATOM 3525 C C B THR A 1 258 ? -29.299 -19.973 -12.176 0.50 32.84 257 THR A C 1
ATOM 3526 O O A THR A 1 258 ? -29.295 -19.364 -13.436 0.50 31.14 257 THR A O 1
ATOM 3527 O O B THR A 1 258 ? -29.940 -19.352 -13.024 0.50 32.62 257 THR A O 1
ATOM 3548 N N . GLU A 1 259 ? -29.053 -21.276 -12.289 1.00 35.72 258 GLU A N 1
ATOM 3549 C CA . GLU A 1 259 ? -29.684 -22.228 -13.305 1.00 42.20 258 GLU A CA 1
ATOM 3550 C C . GLU A 1 259 ? -31.021 -22.793 -12.866 1.00 44.84 258 GLU A C 1
ATOM 3551 O O . GLU A 1 259 ? -31.983 -22.692 -13.605 1.00 46.16 258 GLU A O 1
#

GO terms:
  GO:0005576 extracellular region (C, EXP)
  GO:0018995 host cellular component (C, EXP)

Solvent-accessible surface area: 11075 Å² total; per-residue (Å²): 114,120,86,100,68,46,81,75,81,191,66,66,119,81,77,41,55,81,66,73,27,68,89,73,38,52,60,0,63,119,19,2,80,87,86,32,104,10,66,121,168,29,29,62,57,0,120,104,11,18,130,32,0,34,147,19,0,92,118,37,65,84,14,175,65,30,138,79,0,50,80,0,0,47,15,0,2,18,0,0,0,0,23,0,0,22,43,66,47,64,0,2,85,7,0,45,110,5,28,0,9,0,0,1,1,38,51,78,0,0,62,109,25,114,123,46,27,2,0,0,0,0,13,13,73,152,96,45,129,63,9,14,0,19,3,72,1,18,6,22,55,86,63,49,15,80,114,36,6,0,0,0,0,1,0,42,70,113,81,76,4,44,34,4,18,92,147,10,57,95,2,109,51,63,83,6,18,14,30,56,175,97,64,15,100,81,11,0,134,162,8,36,1,0,0,0,3,2,0,6,80,107,25,39,48,83,129,7,101,2,52,41,1,97,5,92,50,8,125,100,2,32,193

Organism: Aeromonas veronii (NCBI:txid654)

Sequence (223 aa):
AVSETSKEVWQDDVSDDFFSKKKSWASSISAWGEEAFNTAGVWTDKSIATGKKEWLKAADDKELNNEMMLLNPKTAKEARIAINTMADTALIRLFNEQPSAKLLFDKAYGYAVFDSRKFSLMMLHHTNQGAGVAVNRKTGKHTYMKKMMFGAGLAAGIGGKFYQQVILFEEDKARFDAFVTTQGWEATSEVGVVAGKESAELTAKYNGGMAIYQIIGGEEKGLLLDANISGSKYWIDKDLLTTE

Secondary structure (DSSP, 8-state):
-HHHHHHHHHHHHHHHHHHHHHHHTTHHHHHHTS-S---HHHHHHHHHHHHHHHHHHHHHSS-SSHHHHHHHHHHHHHHHHHHHHHH-THHHHHHHT-SEEEEEESS--SS---TTEEEEEEEETTT--EEEEEEE-HHHHHT-SSS--EEEEEESSHHHHHHHHHH-EE--SSTTB--SSS-HHHHHHTTTTEEEEEE-SSSB--S---TT-EEEE-TTT--

B-factor: mean 18.99, std 10.59, range [5.01, 66.51]

Foldseek 3Di:
DCVVVVVVCVVCVVPVLVVVCVVCLCVLVVVLVDADFCDPVNLVVLVVNLVSLVVVLVVLFQDDALVSLVVSQVSVVSNVVSLQCSQPRLVSNLQNLFQKKKKWWQTHSHNDDDQQKTWIWIAGPVVGDIFTKMKRFPLSVVPPQVVIKMKMKTANDDPVSVCCRPPWDAAAFQQQEQQPPDDNVVSLVVVNNIHMWMDHVNHTDRPGIRHGMTMGTDVSHGD

Radius of gyration: 18.03 Å; Cα contacts (8 Å, |Δi|>4): 443; chains: 1; bounding box: 59×42×38 Å

Nearest PDB structures (foldseek):
  7rfq-assembly1_A  TM=1.005E+00  e=1.131E-45  Aeromonas veronii
  7ofn-assembly1_A  TM=7.610E-01  e=5.293E-07  Burkholderia pseudomallei
  7f3g-assembly1_B  TM=5.681E-01  e=1.874E+00  Homo sapiens